Protein AF-A0A437RIE7-F1 (afdb_monomer_lite)

Foldseek 3Di:
DDDDDDDDDDDDDDDPPPVVVVVVVVVVVVVVVVVVVVVVVVVVPDPPPPPPDPPDDDDPPDPDDDDDDDDDDDDDDDDDDDDDDDDDDDDDDDDDDPDDPDDPDDDDPDPPDDDDDDDDDDDDDDDDPDDPDDDPDDPPDPPPPPPPCVVDPVCVVPPVSPDDPQDPVNVVCVVVQHPPQWDWDQDPQRWIWTDGPPWIKIFAADPVCVVPVPCCVVDVDGTDIDGD

Structure (mmCIF, N/CA/C/O backbone):
data_AF-A0A437RIE7-F1
#
_entry.id   AF-A0A437RIE7-F1
#
loop_
_atom_site.group_PDB
_atom_site.id
_atom_site.type_symbol
_atom_site.label_atom_id
_atom_site.label_alt_id
_atom_site.label_comp_id
_atom_site.label_asym_id
_atom_site.label_entity_id
_atom_site.label_seq_id
_atom_site.pdbx_PDB_ins_code
_atom_site.Cartn_x
_atom_site.Cartn_y
_atom_site.Cartn_z
_atom_site.occupancy
_atom_site.B_iso_or_equiv
_atom_site.auth_seq_id
_atom_site.auth_comp_id
_atom_site.auth_asym_id
_atom_site.auth_atom_id
_atom_site.pdbx_PDB_model_num
ATOM 1 N N . MET A 1 1 ? 87.095 -1.686 -23.172 1.00 43.06 1 MET A N 1
ATOM 2 C CA . MET 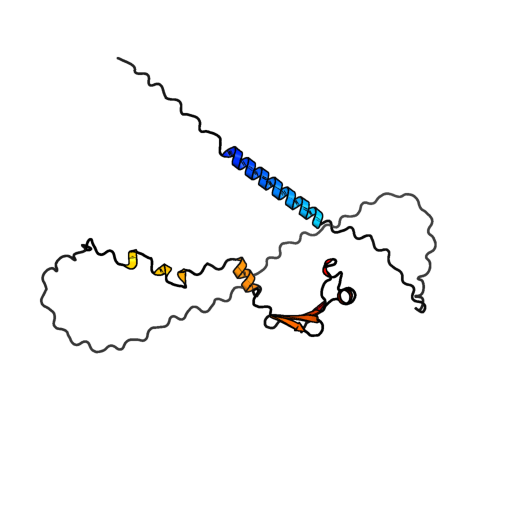A 1 1 ? 86.029 -2.427 -22.465 1.00 43.06 1 MET A CA 1
ATOM 3 C C . MET A 1 1 ? 85.399 -1.457 -21.488 1.00 43.06 1 MET A C 1
ATOM 5 O O . MET A 1 1 ? 86.055 -1.080 -20.529 1.00 43.06 1 MET A O 1
ATOM 9 N N . THR A 1 2 ? 84.204 -0.963 -21.799 1.00 44.00 2 THR A N 1
ATOM 10 C CA . THR A 1 2 ? 83.576 0.149 -21.072 1.00 44.00 2 THR A CA 1
ATOM 11 C C . THR A 1 2 ? 82.266 -0.360 -20.493 1.00 44.00 2 THR A C 1
ATOM 13 O O . THR A 1 2 ? 81.344 -0.689 -21.235 1.00 44.00 2 THR A O 1
ATOM 16 N N . THR A 1 3 ? 82.214 -0.507 -19.174 1.00 53.78 3 THR A N 1
ATOM 17 C CA . THR A 1 3 ? 81.063 -1.052 -18.450 1.00 53.78 3 THR A CA 1
ATOM 18 C C . THR A 1 3 ? 80.083 0.082 -18.160 1.00 53.78 3 THR A C 1
ATOM 20 O O . THR A 1 3 ? 80.422 1.027 -17.453 1.00 53.78 3 THR A O 1
ATOM 23 N N . ILE A 1 4 ? 78.880 0.014 -18.733 1.00 55.44 4 ILE A N 1
ATOM 24 C CA . ILE A 1 4 ? 77.813 0.999 -18.516 1.00 55.44 4 ILE A CA 1
ATOM 25 C C . ILE A 1 4 ? 76.908 0.488 -17.394 1.00 55.44 4 ILE A C 1
ATOM 27 O O . ILE A 1 4 ? 76.232 -0.530 -17.543 1.00 55.44 4 ILE A O 1
ATOM 31 N N . THR A 1 5 ? 76.892 1.203 -16.272 1.00 62.84 5 THR A N 1
ATOM 32 C CA . THR A 1 5 ? 76.037 0.910 -15.117 1.00 62.84 5 THR A CA 1
ATOM 33 C C . THR A 1 5 ? 74.706 1.647 -15.277 1.00 62.84 5 THR A C 1
ATOM 35 O O . THR A 1 5 ? 74.654 2.872 -15.199 1.00 62.84 5 THR A O 1
ATOM 38 N N . LEU A 1 6 ? 73.622 0.909 -15.527 1.00 59.16 6 LEU A N 1
ATOM 39 C CA . LEU A 1 6 ? 72.265 1.452 -15.647 1.00 59.16 6 LEU A CA 1
ATOM 40 C C . LEU A 1 6 ? 71.626 1.621 -14.262 1.00 59.16 6 LEU A C 1
ATOM 42 O O . LEU A 1 6 ? 71.246 0.649 -13.609 1.00 59.16 6 LEU A O 1
ATOM 46 N N . THR A 1 7 ? 71.485 2.869 -13.824 1.00 64.25 7 THR A N 1
ATOM 47 C CA . THR A 1 7 ? 70.781 3.242 -12.593 1.00 64.25 7 THR A CA 1
ATOM 48 C C . THR A 1 7 ? 69.268 3.146 -12.808 1.00 64.25 7 THR A C 1
ATOM 50 O O . THR A 1 7 ? 68.710 3.768 -13.711 1.00 64.25 7 THR A O 1
ATOM 53 N N . ARG A 1 8 ? 68.589 2.344 -11.984 1.00 62.59 8 ARG A N 1
ATOM 54 C CA . ARG A 1 8 ? 67.144 2.078 -12.070 1.00 62.59 8 ARG A CA 1
ATOM 55 C C . ARG A 1 8 ? 66.351 3.258 -11.474 1.00 62.59 8 ARG A C 1
ATOM 57 O O . ARG A 1 8 ? 66.620 3.614 -10.327 1.00 62.59 8 ARG A O 1
ATOM 64 N N . PRO A 1 9 ? 65.375 3.855 -12.180 1.00 62.88 9 PRO A N 1
ATOM 65 C CA . PRO A 1 9 ? 64.563 4.931 -11.617 1.00 62.88 9 PRO A CA 1
ATOM 66 C C . PRO A 1 9 ? 63.571 4.388 -10.577 1.00 62.88 9 PRO A C 1
ATOM 68 O O . PRO A 1 9 ? 62.908 3.373 -10.798 1.00 62.88 9 PRO A O 1
ATOM 71 N N . ALA A 1 10 ? 63.474 5.070 -9.434 1.00 63.50 10 ALA A N 1
ATOM 72 C CA . ALA A 1 10 ? 62.522 4.758 -8.373 1.00 63.50 10 ALA A CA 1
ATOM 73 C C . ALA A 1 10 ? 61.097 5.175 -8.780 1.00 63.50 10 ALA A C 1
ATOM 75 O O . ALA A 1 10 ? 60.863 6.317 -9.174 1.00 63.50 10 ALA A O 1
ATOM 76 N N . LEU A 1 11 ? 60.144 4.243 -8.678 1.00 68.62 11 LEU A N 1
ATOM 77 C CA . LEU A 1 11 ? 58.728 4.484 -8.964 1.00 68.62 11 LEU A CA 1
ATOM 78 C C . LEU A 1 11 ? 58.091 5.399 -7.892 1.00 68.62 11 LEU A C 1
ATOM 80 O O . LEU A 1 11 ? 58.280 5.143 -6.699 1.00 68.62 11 LEU A O 1
ATOM 84 N N . PRO A 1 12 ? 57.282 6.407 -8.270 1.00 66.88 12 PRO A N 1
ATOM 85 C CA . PRO A 1 12 ? 56.540 7.222 -7.313 1.00 66.88 12 PRO A CA 1
ATOM 86 C C . PRO A 1 12 ? 55.397 6.429 -6.656 1.00 66.88 12 PRO A C 1
ATOM 88 O O . PRO A 1 12 ? 54.642 5.710 -7.310 1.00 66.88 12 PRO A O 1
ATOM 91 N N . LYS A 1 13 ? 55.264 6.581 -5.334 1.00 66.06 13 LYS A N 1
ATOM 92 C CA . LYS A 1 13 ? 54.237 5.941 -4.499 1.00 66.06 13 LYS A CA 1
ATOM 93 C C . LYS A 1 13 ? 52.866 6.601 -4.754 1.00 66.06 13 LYS A C 1
ATOM 95 O O . LYS A 1 13 ? 52.788 7.829 -4.690 1.00 66.06 13 LYS A O 1
ATOM 100 N N . PRO A 1 14 ? 51.788 5.844 -5.030 1.00 61.47 14 PRO A N 1
ATOM 101 C CA . PRO A 1 14 ? 50.487 6.428 -5.350 1.00 61.47 14 PRO A CA 1
ATOM 102 C C . PRO A 1 14 ? 49.847 7.120 -4.129 1.00 61.47 14 PRO A C 1
ATOM 104 O O . PRO A 1 14 ? 50.027 6.664 -2.996 1.00 61.47 14 PRO A O 1
ATOM 107 N N . PRO A 1 15 ? 49.077 8.208 -4.332 1.00 63.34 15 PRO A N 1
ATOM 108 C CA . PRO A 1 15 ? 48.448 8.957 -3.249 1.00 63.34 15 PRO A CA 1
ATOM 109 C C . PRO A 1 15 ? 47.296 8.172 -2.598 1.00 63.34 15 PRO A C 1
ATOM 111 O O . PRO A 1 15 ? 46.295 7.832 -3.227 1.00 63.34 15 PRO A O 1
ATOM 114 N N . THR A 1 16 ? 47.407 7.942 -1.291 1.00 63.00 16 THR A N 1
ATOM 115 C CA . THR A 1 16 ? 46.429 7.267 -0.421 1.00 63.00 16 THR A CA 1
ATOM 116 C C . THR A 1 16 ? 45.245 8.174 -0.058 1.00 63.00 16 THR A C 1
ATOM 118 O O . THR A 1 16 ? 45.063 8.528 1.105 1.00 63.00 16 THR A O 1
ATOM 121 N N . ARG A 1 17 ? 44.448 8.611 -1.039 1.00 64.06 17 ARG A N 1
ATOM 122 C CA . ARG A 1 17 ? 43.286 9.496 -0.802 1.00 64.06 17 ARG A CA 1
ATOM 123 C C . ARG A 1 17 ? 41.878 8.864 -0.878 1.00 64.06 17 ARG A C 1
ATOM 125 O O . ARG A 1 17 ? 40.993 9.448 -0.263 1.00 64.06 17 ARG A O 1
ATOM 132 N N . PRO A 1 18 ? 41.606 7.701 -1.513 1.00 64.38 18 PRO A N 1
ATOM 133 C CA . PRO A 1 18 ? 40.229 7.185 -1.564 1.00 64.38 18 PRO A CA 1
ATOM 134 C C . PRO A 1 18 ? 39.806 6.402 -0.306 1.00 64.38 18 PRO A C 1
ATOM 136 O O . PRO A 1 18 ? 38.615 6.270 -0.034 1.00 64.38 18 PRO A O 1
ATOM 139 N N . ALA A 1 19 ? 40.759 5.902 0.487 1.00 74.44 19 ALA A N 1
ATOM 140 C CA . ALA A 1 19 ? 40.459 5.039 1.632 1.00 74.44 19 ALA A CA 1
ATOM 141 C C . ALA A 1 19 ? 39.821 5.793 2.814 1.00 74.44 19 ALA A C 1
ATOM 143 O O . ALA A 1 19 ? 38.968 5.242 3.506 1.00 74.44 19 ALA A O 1
ATOM 144 N N . SER A 1 20 ? 40.187 7.059 3.033 1.00 79.12 20 SER A N 1
ATOM 145 C CA . SER A 1 20 ? 39.647 7.858 4.141 1.00 79.12 20 SER A CA 1
ATOM 146 C C . SER A 1 20 ? 38.173 8.215 3.941 1.00 79.12 20 SER A C 1
ATOM 148 O O . SER A 1 20 ? 37.400 8.157 4.894 1.00 79.12 20 SER A O 1
ATOM 150 N N . LEU A 1 21 ? 37.759 8.515 2.706 1.00 88.31 21 LEU A N 1
ATOM 151 C CA . LEU A 1 21 ? 36.355 8.786 2.383 1.00 88.31 21 LEU A CA 1
ATOM 152 C C . LEU A 1 21 ? 35.494 7.528 2.523 1.00 88.31 21 LEU A C 1
ATOM 154 O O . LEU A 1 21 ? 34.417 7.593 3.109 1.00 88.31 21 LEU A O 1
ATOM 158 N N . ALA A 1 22 ? 35.987 6.375 2.060 1.00 88.62 22 ALA A N 1
ATOM 159 C CA . ALA A 1 22 ? 35.280 5.106 2.219 1.00 88.62 22 ALA A CA 1
ATOM 160 C C . ALA A 1 22 ? 35.070 4.742 3.702 1.00 88.62 22 ALA A C 1
ATOM 162 O O . ALA A 1 22 ? 33.975 4.336 4.091 1.00 88.62 22 ALA A O 1
ATOM 163 N N . LEU A 1 23 ? 36.089 4.951 4.544 1.00 93.19 23 LEU A N 1
ATOM 164 C CA . LEU A 1 23 ? 35.985 4.731 5.990 1.00 93.19 23 LEU A CA 1
ATOM 165 C C . LEU A 1 23 ? 34.999 5.693 6.661 1.00 93.19 23 LEU A C 1
ATOM 167 O O . LEU A 1 23 ? 34.238 5.268 7.528 1.00 93.19 23 LEU A O 1
ATOM 171 N N . LEU A 1 24 ? 34.965 6.961 6.245 1.00 95.25 24 LEU A N 1
ATOM 172 C CA . LEU A 1 24 ? 34.021 7.944 6.783 1.00 95.25 24 LEU A CA 1
ATOM 173 C C . LEU A 1 24 ? 32.575 7.575 6.428 1.00 95.25 24 LEU A C 1
ATOM 175 O O . LEU A 1 24 ? 31.702 7.600 7.294 1.00 95.25 24 LEU A O 1
ATOM 179 N N . VAL A 1 25 ? 32.326 7.158 5.183 1.00 96.19 25 VAL A N 1
ATOM 180 C CA . VAL A 1 25 ? 31.001 6.690 4.749 1.00 96.19 25 VAL A CA 1
ATOM 181 C C . VAL A 1 25 ? 30.577 5.447 5.534 1.00 96.19 25 VAL A C 1
ATOM 183 O O . VAL A 1 25 ? 29.438 5.388 5.996 1.00 96.19 25 VAL A O 1
ATOM 186 N N . LEU A 1 26 ? 31.478 4.482 5.744 1.00 97.25 26 LEU A N 1
ATOM 187 C CA . LEU A 1 26 ? 31.197 3.297 6.563 1.00 97.25 26 LEU A CA 1
ATOM 188 C C . LEU A 1 26 ? 30.883 3.658 8.019 1.00 97.25 26 LEU A C 1
ATOM 190 O O . LEU A 1 26 ? 29.913 3.146 8.577 1.00 97.25 26 LEU A O 1
ATOM 194 N N . ALA A 1 27 ? 31.652 4.569 8.619 1.00 97.19 27 ALA A N 1
ATOM 195 C CA . ALA A 1 27 ? 31.406 5.041 9.978 1.00 97.19 27 ALA A CA 1
ATOM 196 C C . ALA A 1 27 ? 30.035 5.729 10.102 1.00 97.19 27 ALA A C 1
ATOM 198 O O . ALA A 1 27 ? 29.303 5.476 11.059 1.00 97.19 27 ALA A O 1
ATOM 199 N N . LEU A 1 28 ? 29.648 6.535 9.108 1.00 98.00 28 LEU A N 1
ATOM 200 C CA . LEU A 1 28 ? 28.335 7.179 9.069 1.00 98.00 28 LEU A CA 1
ATOM 201 C C . LEU A 1 28 ? 27.198 6.151 8.975 1.00 98.00 28 LEU A C 1
ATOM 203 O O . LEU A 1 28 ? 26.218 6.258 9.711 1.00 98.00 28 LEU A O 1
ATOM 207 N N . HIS A 1 29 ? 27.336 5.128 8.126 1.00 98.06 29 HIS A N 1
ATOM 208 C CA . HIS A 1 29 ? 26.341 4.055 8.020 1.00 98.06 29 HIS A CA 1
ATOM 209 C C . HIS A 1 29 ? 26.209 3.270 9.326 1.00 98.06 29 HIS A C 1
ATOM 211 O O . HIS A 1 29 ? 25.093 3.013 9.774 1.00 98.06 29 HIS A O 1
ATOM 217 N N . ALA A 1 30 ? 27.331 2.929 9.965 1.00 97.75 30 ALA A N 1
ATOM 218 C CA . ALA A 1 30 ? 27.321 2.242 11.252 1.00 97.75 30 ALA A CA 1
ATOM 219 C C . ALA A 1 30 ? 26.601 3.069 12.330 1.00 97.75 30 ALA A C 1
ATOM 221 O O . ALA A 1 30 ? 25.815 2.524 13.106 1.00 97.75 30 ALA A O 1
ATOM 222 N N . LEU A 1 31 ? 26.810 4.388 12.344 1.00 97.94 31 LEU A N 1
ATOM 223 C CA . LEU A 1 31 ? 26.173 5.291 13.300 1.00 97.94 31 LEU A CA 1
ATOM 224 C C . LEU A 1 31 ? 24.663 5.438 13.048 1.00 97.94 31 LEU A C 1
ATOM 226 O O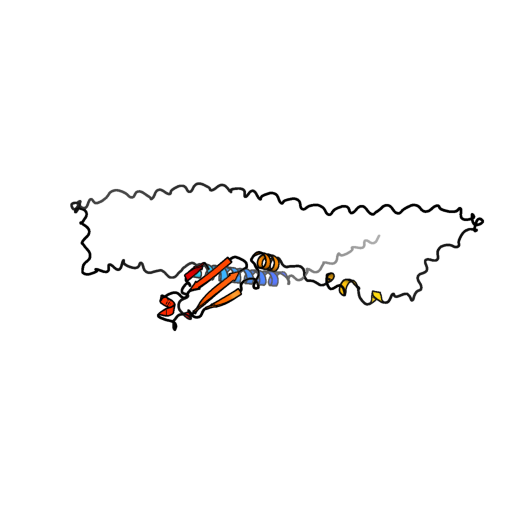 . LEU A 1 31 ? 23.882 5.408 13.999 1.00 97.94 31 LEU A O 1
ATOM 230 N N . LEU A 1 32 ? 24.239 5.518 11.781 1.00 97.75 32 LEU A N 1
ATOM 231 C CA . LEU A 1 32 ? 22.821 5.531 11.405 1.00 97.75 32 LEU A CA 1
ATOM 232 C C . LEU A 1 32 ? 22.116 4.224 11.790 1.00 97.75 32 LEU A C 1
ATOM 234 O O . LEU A 1 32 ? 21.030 4.261 12.370 1.00 97.75 32 LEU A O 1
ATOM 238 N N . LEU A 1 33 ? 22.747 3.076 11.528 1.00 97.31 33 LEU A N 1
ATOM 239 C CA . LEU A 1 33 ? 22.208 1.767 11.899 1.00 97.31 33 LEU A CA 1
ATOM 240 C C . LEU A 1 33 ? 22.099 1.613 13.419 1.00 97.31 33 LEU A C 1
ATOM 242 O O . LEU A 1 33 ? 21.052 1.196 13.910 1.00 97.31 33 LEU A O 1
ATOM 246 N N . ALA A 1 34 ? 23.128 2.008 14.174 1.00 96.62 34 ALA A N 1
ATOM 247 C CA . ALA A 1 34 ? 23.091 1.983 15.636 1.00 96.62 34 ALA A CA 1
ATOM 248 C C . ALA A 1 34 ? 21.997 2.905 16.206 1.00 96.62 34 ALA A C 1
ATOM 250 O O . ALA A 1 34 ? 21.303 2.535 17.156 1.00 96.62 34 ALA A O 1
ATOM 251 N N . GLY A 1 35 ? 21.805 4.085 15.605 1.00 96.06 35 GLY A N 1
ATOM 252 C CA . GLY A 1 35 ? 20.725 5.007 15.952 1.00 96.06 35 GLY A CA 1
ATOM 253 C C . GLY A 1 35 ? 19.345 4.386 15.737 1.00 96.06 35 GLY A C 1
ATOM 254 O O . GLY A 1 35 ? 18.539 4.349 16.667 1.00 96.06 35 GLY A O 1
ATOM 255 N N . ALA A 1 36 ? 19.098 3.827 14.549 1.00 95.12 36 ALA A N 1
ATOM 256 C CA . ALA A 1 36 ? 17.838 3.160 14.222 1.00 95.12 36 ALA A CA 1
ATOM 257 C C . ALA A 1 36 ? 17.542 1.986 15.171 1.00 95.12 36 ALA A C 1
ATOM 259 O O . ALA A 1 36 ? 16.427 1.860 15.677 1.00 95.12 36 ALA A O 1
ATOM 260 N N . TRP A 1 37 ? 18.554 1.172 15.487 1.00 93.81 37 TRP A N 1
ATOM 261 C CA . TRP A 1 37 ? 18.410 0.038 16.403 1.00 93.81 37 TRP A CA 1
ATOM 262 C C . TRP A 1 37 ? 18.041 0.476 17.825 1.00 93.81 37 TRP A C 1
ATOM 264 O O . TRP A 1 37 ? 17.195 -0.133 18.480 1.00 93.81 37 TRP A O 1
ATOM 274 N N . ARG A 1 38 ? 18.632 1.578 18.299 1.00 92.81 38 ARG A N 1
ATOM 275 C CA . ARG A 1 38 ? 18.312 2.139 19.615 1.00 92.81 38 ARG A CA 1
ATOM 276 C C . ARG A 1 38 ? 16.890 2.696 19.666 1.00 92.81 38 ARG A C 1
ATOM 278 O O . ARG A 1 38 ? 16.226 2.510 20.681 1.00 92.81 38 ARG A O 1
ATOM 285 N N . LEU A 1 39 ? 16.422 3.350 18.600 1.00 89.62 39 LEU A N 1
ATOM 286 C CA . LEU A 1 39 ? 15.039 3.829 18.516 1.00 89.62 39 LEU A CA 1
ATOM 287 C C . LEU A 1 39 ? 14.042 2.665 18.520 1.00 89.62 39 LEU A C 1
ATOM 289 O O . LEU A 1 39 ? 13.048 2.732 19.238 1.00 89.62 39 LEU A O 1
ATOM 293 N N . GLN A 1 40 ? 14.337 1.581 17.800 1.00 87.62 40 GLN A N 1
ATOM 294 C CA . GLN A 1 40 ? 13.496 0.382 17.790 1.00 87.62 40 GLN A CA 1
ATOM 295 C C . GLN A 1 40 ? 13.342 -0.212 19.197 1.00 87.62 40 GLN A C 1
ATOM 297 O O . GLN A 1 40 ? 12.227 -0.429 19.663 1.00 87.62 40 GLN A O 1
ATOM 302 N N . ALA A 1 41 ? 14.450 -0.366 19.930 1.00 85.00 41 ALA A N 1
ATOM 303 C CA . ALA A 1 41 ? 14.424 -0.889 21.297 1.00 85.00 41 ALA A CA 1
ATOM 304 C C . ALA A 1 41 ? 13.610 -0.014 22.272 1.00 85.00 41 ALA A C 1
ATOM 306 O O . ALA A 1 41 ? 13.132 -0.500 23.298 1.00 85.00 41 ALA A O 1
ATOM 307 N N . TRP A 1 42 ? 13.467 1.282 21.984 1.00 79.69 42 TRP A N 1
ATOM 308 C CA . TRP A 1 42 ? 12.601 2.179 22.749 1.00 79.69 42 TRP A CA 1
ATOM 309 C C . TRP A 1 42 ? 11.128 2.031 22.380 1.00 79.69 42 TRP A C 1
ATOM 311 O O . TRP A 1 42 ? 10.288 2.149 23.263 1.00 79.69 42 TRP A O 1
ATOM 321 N N . GLN A 1 43 ? 10.810 1.742 21.119 1.00 82.12 43 GLN A N 1
ATOM 322 C CA . GLN A 1 43 ? 9.437 1.461 20.693 1.00 82.12 43 GLN A CA 1
ATOM 323 C C . GLN A 1 43 ? 8.934 0.120 21.242 1.00 82.12 43 GLN A C 1
ATOM 325 O O . GLN A 1 43 ? 7.779 0.024 21.650 1.00 82.12 43 GLN A O 1
ATOM 330 N N . ASP A 1 44 ? 9.809 -0.888 21.322 1.00 75.50 44 ASP A N 1
ATOM 331 C CA . ASP A 1 44 ? 9.475 -2.198 21.898 1.00 75.50 44 ASP A CA 1
ATOM 332 C C . ASP A 1 44 ? 9.245 -2.130 23.415 1.00 75.50 44 ASP A C 1
ATOM 334 O O . ASP A 1 44 ? 8.494 -2.929 23.982 1.00 75.50 44 ASP A O 1
ATOM 338 N N . ARG A 1 45 ? 9.842 -1.140 24.090 1.00 75.25 45 ARG A N 1
ATOM 339 C CA . ARG A 1 45 ? 9.452 -0.756 25.450 1.00 75.25 45 ARG A CA 1
ATOM 340 C C . ARG A 1 45 ? 8.142 0.016 25.370 1.00 75.25 45 ARG A C 1
ATOM 342 O O . ARG A 1 45 ? 8.106 1.234 25.527 1.00 75.25 45 ARG A O 1
ATOM 349 N N . GLY A 1 46 ? 7.059 -0.718 25.131 1.00 72.94 46 GLY A N 1
ATOM 350 C CA . GLY A 1 46 ? 5.712 -0.196 25.294 1.00 72.94 46 GLY A CA 1
ATOM 351 C C . GLY A 1 46 ? 5.566 0.503 26.655 1.00 72.94 46 GLY A C 1
ATOM 352 O O . GLY A 1 46 ? 6.309 0.190 27.596 1.00 72.94 46 GLY A O 1
ATOM 353 N N . PRO A 1 47 ? 4.637 1.466 26.777 1.00 74.50 47 PRO A N 1
ATOM 354 C CA . PRO A 1 47 ? 4.405 2.152 28.039 1.00 74.50 47 PRO A CA 1
ATOM 355 C C . PRO A 1 47 ? 4.199 1.111 29.139 1.00 74.50 47 PRO A C 1
ATOM 357 O O . PRO A 1 47 ? 3.434 0.161 28.956 1.00 74.50 47 PRO A O 1
ATOM 360 N N . ALA A 1 48 ? 4.911 1.270 30.258 1.00 64.00 48 ALA A N 1
ATOM 361 C CA . ALA A 1 48 ? 4.718 0.432 31.429 1.00 64.00 48 ALA A CA 1
ATOM 362 C C . ALA A 1 48 ? 3.252 0.570 31.843 1.00 64.00 48 ALA A C 1
ATOM 364 O O . ALA A 1 48 ? 2.857 1.591 32.400 1.00 64.00 48 ALA A O 1
ATOM 365 N N . VAL A 1 49 ? 2.431 -0.422 31.490 1.00 65.81 49 VAL A N 1
ATOM 366 C CA . VAL A 1 49 ? 1.035 -0.463 31.906 1.00 65.81 49 VAL A CA 1
ATOM 367 C C . VAL A 1 49 ? 1.085 -0.589 33.426 1.00 65.81 49 VAL A C 1
ATOM 369 O O . VAL A 1 49 ? 1.577 -1.612 33.912 1.00 65.81 49 VAL A O 1
ATOM 372 N N . PRO A 1 50 ? 0.660 0.430 34.200 1.00 69.88 50 PRO A N 1
ATOM 373 C CA . PRO A 1 50 ? 0.566 0.260 35.637 1.00 69.88 50 PRO A CA 1
ATOM 374 C C . PRO A 1 50 ? -0.377 -0.916 35.873 1.00 69.88 50 PRO A C 1
ATOM 376 O O . PRO A 1 50 ? -1.448 -0.971 35.264 1.00 69.88 50 PRO A O 1
ATOM 379 N N . ALA A 1 51 ? 0.048 -1.880 36.693 1.00 65.75 51 ALA A N 1
ATOM 380 C CA . ALA A 1 51 ? -0.777 -3.013 37.081 1.00 65.75 51 ALA A CA 1
ATOM 381 C C . ALA A 1 51 ? -2.111 -2.465 37.598 1.00 65.75 51 ALA A C 1
ATOM 383 O O . ALA A 1 51 ? -2.174 -1.873 38.675 1.00 65.75 51 ALA A O 1
ATOM 384 N N . GLN A 1 52 ? -3.156 -2.574 36.777 1.00 57.38 52 GLN A N 1
ATOM 385 C CA . GLN A 1 52 ? -4.480 -2.104 37.139 1.00 57.38 52 GLN A CA 1
ATOM 386 C C . GLN A 1 52 ? -4.920 -2.957 38.324 1.00 57.38 52 GLN A C 1
ATOM 388 O O . GLN A 1 52 ? -5.106 -4.167 38.190 1.00 57.38 52 GLN A O 1
ATOM 393 N N . ALA A 1 53 ? -5.023 -2.336 39.500 1.00 60.12 53 ALA A N 1
ATOM 394 C CA . ALA A 1 53 ? -5.657 -2.971 40.640 1.00 60.12 53 ALA A CA 1
ATOM 395 C C . ALA A 1 53 ? -7.067 -3.405 40.200 1.00 60.12 53 ALA A C 1
ATOM 397 O O . ALA A 1 53 ? -7.761 -2.607 39.560 1.00 60.12 53 ALA A O 1
ATOM 398 N N . PRO A 1 54 ? -7.491 -4.651 40.475 1.00 63.12 54 PRO A N 1
ATOM 399 C CA . PRO A 1 54 ? -8.813 -5.107 40.080 1.00 63.12 54 PRO A CA 1
ATOM 400 C C . PRO A 1 54 ? -9.862 -4.202 40.731 1.00 63.12 54 PRO A C 1
ATOM 402 O O . PRO A 1 54 ? -9.999 -4.165 41.954 1.00 63.12 54 PRO A O 1
ATOM 405 N N . LEU A 1 55 ? -10.579 -3.439 39.905 1.00 66.50 55 LEU A N 1
ATOM 406 C CA . LEU A 1 55 ? -11.681 -2.595 40.343 1.00 66.50 55 LEU A CA 1
ATOM 407 C C . LEU A 1 55 ? -12.853 -3.512 40.717 1.00 66.50 55 LEU A C 1
ATOM 409 O O . LEU A 1 55 ? -13.605 -3.966 39.856 1.00 66.50 55 LEU A O 1
ATOM 413 N N . ILE A 1 56 ? -12.984 -3.826 42.005 1.00 69.12 56 ILE A N 1
ATOM 414 C CA . ILE A 1 56 ? -14.120 -4.587 42.529 1.00 69.12 56 ILE A CA 1
ATOM 415 C C . ILE A 1 56 ? -15.300 -3.621 42.658 1.00 69.12 56 ILE A C 1
ATOM 417 O O . ILE A 1 56 ? -15.375 -2.830 43.597 1.00 69.12 56 ILE A O 1
ATOM 421 N N . VAL A 1 57 ? -16.221 -3.675 41.697 1.00 70.75 57 VAL A N 1
ATOM 422 C CA . VAL A 1 57 ? -17.495 -2.950 41.759 1.00 70.75 57 VAL A CA 1
ATOM 423 C C . VAL A 1 57 ? -18.497 -3.807 42.527 1.00 70.75 57 VAL A C 1
ATOM 425 O O . VAL A 1 57 ? -18.906 -4.869 42.061 1.00 70.75 57 VAL A O 1
ATOM 428 N N . TRP A 1 58 ? -18.899 -3.348 43.711 1.00 49.09 58 TRP A N 1
ATOM 429 C CA . TRP A 1 58 ? -19.979 -3.966 44.478 1.00 49.09 58 TRP A CA 1
ATOM 430 C C . TRP A 1 58 ? -21.323 -3.484 43.929 1.00 49.09 58 TRP A C 1
ATOM 432 O O . TRP A 1 58 ? -21.693 -2.327 44.118 1.00 49.09 58 TRP A O 1
ATOM 442 N N . LEU A 1 59 ? -22.055 -4.364 43.239 1.00 64.19 59 LEU A N 1
ATOM 443 C CA . LEU A 1 59 ? -23.448 -4.099 42.884 1.00 64.19 59 LEU A CA 1
ATOM 444 C C . LEU A 1 59 ? -24.340 -4.326 44.118 1.00 64.19 59 LEU A C 1
ATOM 446 O O . LEU A 1 59 ? -24.330 -5.434 44.666 1.00 64.19 59 LEU A O 1
ATOM 450 N N . PRO A 1 60 ? -25.143 -3.337 44.550 1.00 54.34 60 PRO A N 1
ATOM 451 C CA . PRO A 1 60 ? -26.149 -3.563 45.578 1.00 54.34 60 PRO A CA 1
ATOM 452 C C . PRO A 1 60 ? -27.235 -4.494 45.016 1.00 54.34 60 PRO A C 1
ATOM 454 O O . PRO A 1 60 ? -28.002 -4.101 44.142 1.00 54.34 60 PRO A O 1
ATOM 457 N N . GLY A 1 61 ? -27.270 -5.745 45.490 1.00 57.75 61 GLY A N 1
ATOM 458 C CA . GLY A 1 61 ? -28.318 -6.724 45.160 1.00 57.75 61 GLY A CA 1
ATOM 459 C C . GLY A 1 61 ? -27.853 -8.052 44.553 1.00 57.75 61 GLY A C 1
ATOM 460 O O . GLY A 1 61 ? -28.689 -8.919 44.310 1.00 57.75 61 GLY A O 1
ATOM 461 N N . ALA A 1 62 ? -26.552 -8.262 44.321 1.00 53.00 62 ALA A N 1
ATOM 462 C CA . ALA A 1 62 ? -26.062 -9.561 43.853 1.00 53.00 62 ALA A CA 1
ATOM 463 C C . ALA A 1 62 ? -26.054 -10.603 44.998 1.00 53.00 62 ALA A C 1
ATOM 465 O O . ALA A 1 62 ? -25.571 -10.295 46.093 1.00 53.00 62 ALA A O 1
ATOM 466 N N . PRO A 1 63 ? -26.552 -11.838 44.778 1.00 53.78 63 PRO A N 1
ATOM 467 C CA . PRO A 1 63 ? -26.481 -12.899 45.775 1.00 53.78 63 PRO A CA 1
ATOM 468 C C . PRO A 1 63 ? -25.016 -13.232 46.067 1.00 53.78 63 PRO A C 1
ATOM 470 O O . PRO A 1 63 ? -24.229 -13.529 45.169 1.00 53.78 63 PRO A O 1
ATOM 473 N N . ARG A 1 64 ? -24.657 -13.149 47.349 1.00 54.66 64 ARG A N 1
ATOM 474 C CA . ARG A 1 64 ? -23.324 -13.441 47.882 1.00 54.66 64 ARG A CA 1
ATOM 475 C C . ARG A 1 64 ? -22.932 -14.875 47.489 1.00 54.66 64 ARG A C 1
ATOM 477 O O . ARG A 1 64 ? -23.589 -15.801 47.967 1.00 54.66 64 ARG A O 1
ATOM 484 N N . PRO A 1 65 ? -21.898 -15.102 46.656 1.00 56.03 65 PRO A N 1
ATOM 485 C CA . PRO A 1 65 ? -21.396 -16.453 46.456 1.00 56.03 65 PRO A CA 1
ATOM 486 C C . PRO A 1 65 ? -20.882 -16.973 47.801 1.00 56.03 65 PRO A C 1
ATOM 488 O O . PRO A 1 65 ? -20.208 -16.252 48.542 1.00 56.03 65 PRO A O 1
ATOM 491 N N . ALA A 1 66 ? -21.272 -18.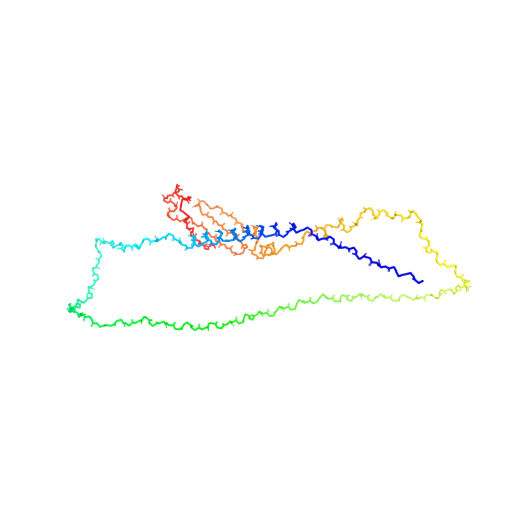201 48.142 1.00 55.62 66 ALA A N 1
ATOM 492 C CA . ALA A 1 66 ? -20.886 -18.852 49.382 1.00 55.62 66 ALA A CA 1
ATOM 493 C C . ALA A 1 66 ? -19.358 -18.839 49.522 1.00 55.62 66 ALA A C 1
ATOM 495 O O . ALA A 1 66 ? -18.640 -19.302 48.633 1.00 55.62 66 ALA A O 1
ATOM 496 N N . SER A 1 67 ? -18.870 -18.277 50.630 1.00 54.22 67 SER A N 1
ATOM 497 C CA . SER A 1 67 ? -17.449 -18.293 50.965 1.00 54.22 67 SER A CA 1
ATOM 498 C C . SER A 1 67 ? -16.931 -19.734 50.950 1.00 54.22 67 SER A C 1
ATOM 500 O O . SER A 1 67 ? -17.510 -20.574 51.644 1.00 54.22 67 SER A O 1
ATOM 502 N N . PRO A 1 68 ? -15.825 -20.044 50.251 1.00 52.94 68 PRO A N 1
ATOM 503 C CA . PRO A 1 68 ? -15.083 -21.252 50.562 1.00 52.94 68 PRO A CA 1
ATOM 504 C C . PRO A 1 68 ? -14.581 -21.136 52.005 1.00 52.94 68 PRO A C 1
ATOM 506 O O . PRO A 1 68 ? -14.075 -20.090 52.420 1.00 52.94 68 PRO A O 1
ATOM 509 N N . ALA A 1 69 ? -14.807 -22.197 52.777 1.00 54.03 69 ALA A N 1
ATOM 510 C CA . ALA A 1 69 ? -14.489 -22.286 54.192 1.00 54.03 69 ALA A CA 1
ATOM 511 C C . ALA A 1 69 ? -13.070 -21.779 54.492 1.00 54.03 69 ALA A C 1
ATOM 513 O O . ALA A 1 69 ? -12.100 -22.151 53.829 1.00 54.03 69 ALA A O 1
ATOM 514 N N . ALA A 1 70 ? -12.977 -20.922 55.509 1.00 47.75 70 ALA A N 1
ATOM 515 C CA . ALA A 1 70 ? -11.726 -20.419 56.041 1.00 47.75 70 ALA A CA 1
ATOM 516 C C . ALA A 1 70 ? -10.816 -21.592 56.428 1.00 47.75 70 ALA A C 1
ATOM 518 O O . ALA A 1 70 ? -11.147 -22.398 57.299 1.00 47.75 70 ALA A O 1
ATOM 519 N N . LYS A 1 71 ? -9.660 -21.676 55.772 1.00 55.06 71 LYS A N 1
ATOM 520 C CA . LYS A 1 71 ? -8.559 -22.528 56.212 1.00 55.06 71 LYS A CA 1
ATOM 521 C C . LYS A 1 71 ? -7.948 -21.878 57.471 1.00 55.06 71 LYS A C 1
ATOM 523 O O . LYS A 1 71 ? -7.755 -20.660 57.451 1.00 55.06 71 LYS A O 1
ATOM 528 N N . PRO A 1 72 ? -7.680 -22.625 58.559 1.00 51.94 72 PRO A N 1
ATOM 529 C CA . PRO A 1 72 ? -7.120 -22.054 59.786 1.00 51.94 72 PRO A CA 1
ATOM 530 C C . PRO A 1 72 ? -5.741 -21.415 59.544 1.00 51.94 72 PRO A C 1
ATOM 532 O O . PRO A 1 72 ? -5.036 -21.847 58.628 1.00 51.94 72 PRO A O 1
ATOM 535 N N . PRO A 1 73 ? -5.334 -20.416 60.349 1.00 55.84 73 PRO A N 1
ATOM 536 C CA . PRO A 1 73 ? -4.044 -19.757 60.190 1.00 55.84 73 PRO A CA 1
ATOM 537 C C . PRO A 1 73 ? -2.909 -20.721 60.551 1.00 55.84 73 PRO A C 1
ATOM 539 O O . PRO A 1 73 ? -2.761 -21.132 61.701 1.00 55.84 73 PRO A O 1
ATOM 542 N N . GLU A 1 74 ? -2.107 -21.080 59.553 1.00 46.00 74 GLU A N 1
ATOM 543 C CA . GLU A 1 74 ? -0.861 -21.814 59.742 1.00 46.00 74 GLU A CA 1
ATOM 544 C C . GLU A 1 74 ? 0.222 -20.836 60.226 1.00 46.00 74 GLU A C 1
ATOM 546 O O . GLU A 1 74 ? 0.428 -19.758 59.665 1.00 46.00 74 GLU A O 1
ATOM 551 N N . GLN A 1 75 ? 0.844 -21.207 61.342 1.00 55.41 75 GLN A N 1
ATOM 552 C CA . GLN A 1 75 ? 1.884 -20.488 62.075 1.00 55.41 75 GLN A CA 1
ATOM 553 C C . GLN A 1 75 ? 3.106 -20.131 61.198 1.00 55.41 75 GLN A C 1
ATOM 555 O O . GLN A 1 75 ? 3.401 -20.837 60.233 1.00 55.41 75 GLN A O 1
ATOM 560 N N . PRO A 1 76 ? 3.893 -19.095 61.551 1.00 53.72 76 PRO A N 1
ATOM 561 C CA . PRO A 1 76 ? 5.059 -18.695 60.774 1.00 53.72 76 PRO A CA 1
ATOM 562 C C . PRO A 1 76 ? 6.231 -19.651 61.031 1.00 53.72 76 PRO A C 1
ATOM 564 O O . PRO A 1 76 ? 6.897 -19.566 62.063 1.00 53.72 76 PRO A O 1
ATOM 567 N N . GLN A 1 77 ? 6.513 -20.547 60.082 1.00 49.78 77 GLN A N 1
ATOM 568 C CA . GLN A 1 77 ? 7.750 -21.326 60.073 1.00 49.78 77 GLN A CA 1
ATOM 569 C C . GLN A 1 77 ? 8.827 -20.581 59.282 1.00 49.78 77 GLN A C 1
ATOM 571 O O . GLN A 1 77 ? 8.820 -20.509 58.053 1.00 49.78 77 GLN A O 1
ATOM 576 N N . ALA A 1 78 ? 9.761 -20.000 60.028 1.00 50.56 78 ALA A N 1
ATOM 577 C CA . ALA A 1 78 ? 11.008 -19.494 59.498 1.00 50.56 78 ALA A CA 1
ATOM 578 C C . ALA A 1 78 ? 11.871 -20.641 58.937 1.00 50.56 78 ALA A C 1
ATOM 580 O O . ALA A 1 78 ? 12.001 -21.700 59.545 1.00 50.56 78 ALA A O 1
ATOM 581 N N . ALA A 1 79 ? 12.518 -20.337 57.810 1.00 57.28 79 ALA A N 1
ATOM 582 C CA . ALA A 1 79 ? 13.733 -20.949 57.274 1.00 57.28 79 ALA A CA 1
ATOM 583 C C . ALA A 1 79 ? 13.692 -22.434 56.856 1.00 57.28 79 ALA A C 1
ATOM 585 O O . ALA A 1 79 ? 14.060 -23.331 57.612 1.00 57.28 79 ALA A O 1
ATOM 586 N N . ARG A 1 80 ? 13.503 -22.671 55.547 1.00 43.75 80 ARG A N 1
ATOM 587 C CA . ARG A 1 80 ? 14.331 -23.664 54.844 1.00 43.75 80 ARG A CA 1
ATOM 588 C C . ARG A 1 80 ? 14.495 -23.361 53.351 1.00 43.75 80 ARG A C 1
ATOM 590 O O . ARG A 1 80 ? 13.553 -23.449 52.580 1.00 43.75 80 ARG A O 1
ATOM 597 N N . ALA A 1 81 ? 15.736 -23.011 53.017 1.00 51.47 81 ALA A N 1
ATOM 598 C CA . ALA A 1 81 ? 16.455 -23.199 51.758 1.00 51.47 81 ALA A CA 1
ATOM 599 C C . ALA A 1 81 ? 15.722 -22.947 50.424 1.00 51.47 81 ALA A C 1
ATOM 601 O O . ALA A 1 81 ? 14.870 -23.709 49.975 1.00 51.47 81 ALA A O 1
ATOM 602 N N . GLN A 1 82 ? 16.220 -21.917 49.737 1.00 55.53 82 GLN A N 1
ATOM 603 C CA . GLN A 1 82 ? 16.131 -21.690 48.297 1.00 55.53 82 GLN A CA 1
ATOM 604 C C . GLN A 1 82 ? 16.157 -23.002 47.495 1.00 55.53 82 GLN A C 1
ATOM 606 O O . GLN A 1 82 ? 17.144 -23.739 47.519 1.00 55.53 82 GLN A O 1
ATOM 611 N N . ARG A 1 83 ? 15.104 -23.247 46.712 1.00 46.69 83 ARG A N 1
ATOM 612 C CA . ARG A 1 83 ? 15.155 -24.168 45.5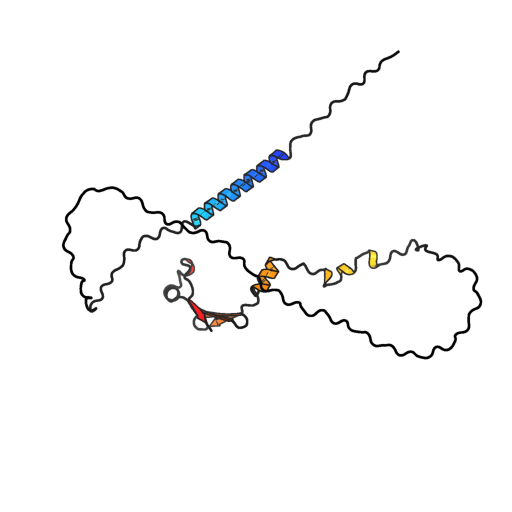76 1.00 46.69 83 ARG A CA 1
ATOM 613 C C . ARG A 1 83 ? 14.964 -23.346 44.310 1.00 46.69 83 ARG A C 1
ATOM 615 O O . ARG A 1 83 ? 13.939 -22.693 44.136 1.00 46.69 83 ARG A O 1
ATOM 622 N N . ALA A 1 84 ? 16.008 -23.332 43.488 1.00 60.25 84 ALA A N 1
ATOM 623 C CA . ALA A 1 84 ? 16.053 -22.657 42.201 1.00 60.25 84 ALA A CA 1
ATOM 624 C C . ALA A 1 84 ? 14.871 -23.074 41.301 1.00 60.25 84 ALA A C 1
ATOM 626 O O . ALA A 1 84 ? 14.435 -24.228 41.371 1.00 60.25 84 ALA A O 1
ATOM 627 N N . PRO A 1 85 ? 14.361 -22.176 40.441 1.00 58.56 85 PRO A N 1
ATOM 628 C CA . PRO A 1 85 ? 13.334 -22.535 39.476 1.00 58.56 85 PRO A CA 1
ATOM 629 C C . PRO A 1 85 ? 13.897 -23.547 38.474 1.00 58.56 85 PRO A C 1
ATOM 631 O O . PRO A 1 85 ? 14.922 -23.312 37.835 1.00 58.56 85 PRO A O 1
ATOM 634 N N . ALA A 1 86 ? 13.218 -24.686 38.347 1.00 51.81 86 ALA A N 1
ATOM 635 C CA . ALA A 1 86 ? 13.498 -25.668 37.315 1.00 51.81 86 ALA A CA 1
ATOM 636 C C . ALA A 1 86 ? 13.165 -25.062 35.944 1.00 51.81 86 ALA A C 1
ATOM 638 O O . ALA A 1 86 ? 12.003 -24.848 35.599 1.00 51.81 86 ALA A O 1
ATOM 639 N N . THR A 1 87 ? 14.207 -24.778 35.170 1.00 56.50 87 THR A N 1
ATOM 640 C CA . THR A 1 87 ? 14.129 -24.450 33.749 1.00 56.50 87 THR A CA 1
ATOM 641 C C . THR A 1 87 ? 13.532 -25.644 33.004 1.00 56.50 87 THR A C 1
ATOM 643 O O . THR A 1 87 ? 14.147 -26.707 32.939 1.00 56.50 87 THR A O 1
ATOM 646 N N . LEU A 1 88 ? 12.334 -25.489 32.439 1.00 63.62 88 LEU A N 1
ATOM 647 C CA . LEU A 1 88 ? 11.779 -26.471 31.507 1.00 63.62 88 LEU A CA 1
ATOM 648 C C . LEU A 1 88 ? 12.643 -26.491 30.230 1.00 63.62 88 LEU A C 1
ATOM 650 O O . LEU A 1 88 ? 12.840 -25.428 29.630 1.00 63.62 88 LEU A O 1
ATOM 654 N N . PRO A 1 89 ? 13.148 -27.651 29.772 1.00 54.78 89 PRO A N 1
ATOM 655 C CA . PRO A 1 89 ? 13.839 -27.730 28.495 1.00 54.78 89 PRO A CA 1
ATOM 656 C C . PRO A 1 89 ? 12.827 -27.530 27.363 1.00 54.78 89 PRO A C 1
ATOM 658 O O . PRO A 1 89 ? 11.924 -28.336 27.138 1.00 54.78 89 PRO A O 1
ATOM 661 N N . ARG A 1 90 ? 12.979 -26.419 26.640 1.00 55.31 90 ARG A N 1
ATOM 662 C CA . ARG A 1 90 ? 12.291 -26.167 25.374 1.00 55.31 90 ARG A CA 1
ATOM 663 C C . ARG A 1 90 ? 12.792 -27.195 24.361 1.00 55.31 90 ARG A C 1
ATOM 665 O O . ARG A 1 90 ? 13.948 -27.134 23.954 1.00 55.31 90 ARG A O 1
ATOM 672 N N . ALA A 1 91 ? 11.930 -28.128 23.968 1.00 61.09 91 ALA A N 1
ATOM 673 C CA . ALA A 1 91 ? 12.234 -29.069 22.899 1.00 61.09 91 ALA A CA 1
ATOM 674 C C . ALA A 1 91 ? 12.589 -28.305 21.602 1.00 61.09 91 ALA A C 1
ATOM 676 O O . ALA A 1 91 ? 11.908 -27.322 21.272 1.00 61.09 91 ALA A O 1
ATOM 677 N N . PRO A 1 92 ? 13.636 -28.719 20.867 1.00 58.59 92 PRO A N 1
ATOM 678 C CA . PRO A 1 92 ? 13.949 -28.147 19.568 1.00 58.59 92 PRO A CA 1
ATOM 679 C C . PRO A 1 92 ? 12.814 -28.485 18.596 1.00 58.59 92 PRO A C 1
ATOM 681 O O . PRO A 1 92 ? 12.519 -29.648 18.338 1.00 58.59 92 PRO A O 1
ATOM 684 N N . ARG A 1 93 ? 12.141 -27.454 18.075 1.00 56.59 93 ARG A N 1
ATOM 685 C CA . ARG A 1 93 ? 11.247 -27.611 16.925 1.00 56.59 93 ARG A CA 1
ATOM 686 C C . ARG A 1 93 ? 12.122 -27.886 15.709 1.00 56.59 93 ARG A C 1
ATOM 688 O O . ARG A 1 93 ? 12.815 -26.982 15.247 1.00 56.59 93 ARG A O 1
ATOM 695 N N . GLU A 1 94 ? 12.094 -29.120 15.220 1.00 62.88 94 GLU A N 1
ATOM 696 C CA . GLU A 1 94 ? 12.617 -29.451 13.898 1.00 62.88 94 GLU A CA 1
ATOM 697 C C . GLU A 1 94 ? 11.902 -28.627 12.812 1.00 62.88 94 GLU A C 1
ATOM 699 O O . GLU A 1 94 ? 10.707 -28.324 12.939 1.00 62.88 94 GLU A O 1
ATOM 704 N N . PRO A 1 95 ? 12.617 -28.243 11.743 1.00 55.69 95 PRO A N 1
ATOM 705 C CA . PRO A 1 95 ? 12.028 -27.551 10.611 1.00 55.69 95 PRO A CA 1
ATOM 706 C C . PRO A 1 95 ? 11.078 -28.500 9.875 1.00 55.69 95 PRO A C 1
ATOM 708 O O . PRO A 1 95 ? 11.507 -29.456 9.234 1.00 55.69 95 PRO A O 1
ATOM 711 N N . GLN A 1 96 ? 9.775 -28.231 9.942 1.00 57.03 96 GLN A N 1
ATOM 712 C CA . GLN A 1 96 ? 8.823 -28.901 9.063 1.00 57.03 96 GLN A CA 1
ATOM 713 C C . GLN A 1 96 ? 9.049 -28.404 7.633 1.00 57.03 96 GLN A C 1
ATOM 715 O O . GLN A 1 96 ? 8.851 -27.227 7.328 1.00 57.03 96 GLN A O 1
ATOM 720 N N . ALA A 1 97 ? 9.499 -29.308 6.763 1.00 54.97 97 ALA A N 1
ATOM 721 C CA . ALA A 1 97 ? 9.606 -29.064 5.337 1.00 54.97 97 ALA A CA 1
ATOM 722 C C . ALA A 1 97 ? 8.208 -28.792 4.764 1.00 54.97 97 ALA A C 1
ATOM 724 O O . ALA A 1 97 ? 7.328 -29.652 4.780 1.00 54.97 97 ALA A O 1
ATOM 725 N N . ILE A 1 98 ? 8.009 -27.577 4.257 1.00 60.56 98 ILE A N 1
ATOM 726 C CA . ILE A 1 98 ? 6.824 -27.205 3.488 1.00 60.56 98 ILE A CA 1
ATOM 727 C C . ILE A 1 98 ? 6.925 -27.933 2.146 1.00 60.56 98 ILE A C 1
ATOM 729 O O . ILE A 1 98 ? 7.731 -27.572 1.290 1.00 60.56 98 ILE A O 1
ATOM 733 N N . THR A 1 99 ? 6.126 -28.980 1.965 1.00 54.53 99 THR A N 1
ATOM 734 C CA . THR A 1 99 ? 5.922 -29.608 0.659 1.00 54.53 99 THR A CA 1
ATOM 735 C C . THR A 1 99 ? 4.990 -28.712 -0.150 1.00 54.53 99 THR A C 1
ATOM 737 O O . THR A 1 99 ? 3.801 -28.590 0.138 1.00 54.53 99 THR A O 1
ATOM 740 N N . LEU A 1 100 ? 5.551 -28.029 -1.147 1.00 59.19 100 LEU A N 1
ATOM 741 C CA . LEU A 1 100 ? 4.778 -27.319 -2.163 1.00 59.19 100 LEU A CA 1
ATOM 742 C C . LEU A 1 100 ? 4.014 -28.357 -3.005 1.00 59.19 100 LEU A C 1
ATOM 744 O O . LEU A 1 100 ? 4.637 -29.322 -3.457 1.00 59.19 100 LEU A O 1
ATOM 748 N N . PRO A 1 101 ? 2.702 -28.194 -3.257 1.00 59.03 101 PRO A N 1
ATOM 749 C CA . PRO A 1 101 ? 2.023 -29.010 -4.252 1.00 59.03 101 PRO A CA 1
ATOM 750 C C . PRO A 1 101 ? 2.637 -28.738 -5.630 1.00 59.03 101 PRO A C 1
ATOM 752 O O . PRO A 1 101 ? 2.867 -27.587 -6.007 1.00 59.03 101 PRO A O 1
ATOM 755 N N . ALA A 1 102 ? 2.925 -29.815 -6.362 1.00 55.34 102 ALA A N 1
ATOM 756 C CA . ALA A 1 102 ? 3.444 -29.752 -7.718 1.00 55.34 102 ALA A CA 1
ATOM 757 C C . ALA A 1 102 ? 2.517 -28.899 -8.596 1.00 55.34 102 ALA A C 1
ATOM 759 O O . ALA A 1 102 ? 1.306 -29.119 -8.648 1.00 55.34 102 ALA A O 1
ATOM 760 N N . SER A 1 103 ? 3.111 -27.917 -9.272 1.00 51.59 103 SER A N 1
ATOM 761 C CA . SER A 1 103 ? 2.441 -27.098 -10.276 1.00 51.59 103 SER A CA 1
ATOM 762 C C . SER A 1 103 ? 1.807 -28.014 -11.330 1.00 51.59 103 SER A C 1
ATOM 764 O O . SER A 1 103 ? 2.527 -28.846 -11.887 1.00 51.59 103 SER A O 1
ATOM 766 N N . PRO A 1 104 ? 0.506 -27.886 -11.651 1.00 52.75 104 PRO A N 1
ATOM 767 C CA . PRO A 1 104 ? -0.039 -28.582 -12.801 1.00 52.75 104 PRO A CA 1
ATOM 768 C C . PRO A 1 104 ? 0.682 -28.066 -14.047 1.00 52.75 104 PRO A C 1
ATOM 770 O O . PRO A 1 104 ? 0.765 -26.856 -14.280 1.00 52.75 104 PRO A O 1
ATOM 773 N N . ALA A 1 105 ? 1.256 -28.997 -14.806 1.00 55.38 105 ALA A N 1
ATOM 774 C CA . ALA A 1 105 ? 1.761 -28.740 -16.140 1.00 55.38 105 ALA A CA 1
ATOM 775 C C . ALA A 1 105 ? 0.618 -28.129 -16.956 1.00 55.38 105 ALA A C 1
ATOM 777 O O . ALA A 1 105 ? -0.421 -28.758 -17.158 1.00 55.38 105 ALA A O 1
ATOM 778 N N . GLY A 1 106 ? 0.790 -26.871 -17.358 1.00 43.91 106 GLY A N 1
ATOM 779 C CA . GLY A 1 106 ? -0.119 -26.242 -18.301 1.00 43.91 106 GLY A CA 1
ATOM 780 C C . GLY A 1 106 ? -0.116 -27.034 -19.613 1.00 43.91 106 GLY A C 1
ATOM 781 O O . GLY A 1 106 ? 0.941 -27.542 -20.002 1.00 43.91 106 GLY A O 1
ATOM 782 N N . PRO A 1 107 ? -1.271 -27.164 -20.285 1.00 52.53 107 PRO A N 1
ATOM 783 C CA . PRO A 1 107 ? -1.346 -27.802 -21.589 1.00 52.53 107 PRO A CA 1
ATOM 784 C C . PRO A 1 107 ? -0.401 -27.075 -22.547 1.00 52.53 107 PRO A C 1
ATOM 786 O O . PRO A 1 107 ? -0.449 -25.849 -22.679 1.00 52.53 107 PRO A O 1
ATOM 789 N N . GLY A 1 108 ? 0.511 -27.838 -23.152 1.00 44.31 108 GLY A N 1
ATOM 790 C CA . GLY A 1 108 ? 1.388 -27.331 -24.197 1.00 44.31 108 GLY A CA 1
ATOM 791 C C . GLY A 1 108 ? 0.546 -26.734 -25.327 1.00 44.31 108 GLY A C 1
ATOM 792 O O . GLY A 1 108 ? -0.536 -27.252 -25.601 1.00 44.31 108 GLY A O 1
ATOM 793 N N . PRO A 1 109 ? 0.995 -25.643 -25.968 1.00 55.25 109 PRO A N 1
ATOM 794 C CA . PRO A 1 109 ? 0.294 -25.121 -27.122 1.00 55.25 109 PRO A CA 1
ATOM 795 C C . PRO A 1 109 ? 0.281 -26.187 -28.212 1.00 55.25 109 PRO A C 1
ATOM 797 O O . PRO A 1 109 ? 1.324 -26.680 -28.652 1.00 55.25 109 PRO A O 1
ATOM 800 N N . ASP A 1 110 ? -0.942 -26.528 -28.596 1.00 45.62 110 ASP A N 1
ATOM 801 C CA . ASP A 1 110 ? -1.300 -27.374 -29.709 1.00 45.62 110 ASP A CA 1
ATOM 802 C C . ASP A 1 110 ? -0.413 -27.072 -30.914 1.00 45.62 110 ASP A C 1
ATOM 804 O O . ASP A 1 110 ? -0.334 -25.949 -31.421 1.00 45.62 110 ASP A O 1
ATOM 808 N N . THR A 1 111 ? 0.272 -28.114 -31.373 1.00 47.56 111 THR A N 1
ATOM 809 C CA . THR A 1 111 ? 0.900 -28.119 -32.686 1.00 47.56 111 THR A CA 1
ATOM 810 C C . THR A 1 111 ? -0.237 -28.075 -33.696 1.00 47.56 111 THR A C 1
ATOM 812 O O . THR A 1 111 ? -0.812 -29.103 -34.046 1.00 47.56 111 THR A O 1
ATOM 815 N N . VAL A 1 112 ? -0.618 -26.869 -34.115 1.00 48.28 112 VAL A N 1
ATOM 816 C CA . VAL A 1 112 ? -1.561 -26.673 -35.213 1.00 48.28 112 VAL A CA 1
ATOM 817 C C . VAL A 1 112 ? -0.891 -27.216 -36.469 1.00 48.28 112 VAL A C 1
ATOM 819 O O . VAL A 1 112 ? -0.021 -26.583 -37.066 1.00 48.28 112 VAL A O 1
ATOM 822 N N . ALA A 1 113 ? -1.277 -28.437 -36.828 1.00 49.66 113 ALA A N 1
ATOM 823 C CA . ALA A 1 113 ? -0.994 -29.031 -38.116 1.00 49.66 113 ALA A CA 1
ATOM 824 C C . ALA A 1 113 ? -1.560 -28.114 -39.209 1.00 49.66 113 ALA A C 1
ATOM 826 O O . ALA A 1 113 ? -2.763 -27.850 -39.260 1.00 49.66 113 ALA A O 1
ATOM 827 N N . ALA A 1 114 ? -0.679 -27.603 -40.065 1.00 51.69 114 ALA A N 1
ATOM 828 C CA . ALA A 1 114 ? -1.076 -26.897 -41.273 1.00 51.69 114 ALA A CA 1
ATOM 829 C C . ALA A 1 114 ? -1.835 -27.858 -42.215 1.00 51.69 114 ALA A C 1
ATOM 831 O O . ALA A 1 114 ? -1.472 -29.036 -42.301 1.00 51.69 114 ALA A O 1
ATOM 832 N N . PRO A 1 115 ? -2.876 -27.391 -42.927 1.00 59.78 115 PRO A N 1
ATOM 833 C CA . PRO A 1 115 ? -3.647 -28.237 -43.832 1.00 59.78 115 PRO A CA 1
ATOM 834 C C . PRO A 1 115 ? -2.806 -28.659 -45.052 1.00 59.78 115 PRO A C 1
ATOM 836 O O . PRO A 1 115 ? -1.976 -27.873 -45.520 1.00 59.78 115 PRO A O 1
ATOM 839 N N . PRO A 1 116 ? -3.014 -29.868 -45.611 1.00 53.47 116 PRO A N 1
ATOM 840 C CA . PRO A 1 116 ? -2.324 -30.286 -46.823 1.00 53.47 116 PRO A CA 1
ATOM 841 C C . PRO A 1 116 ? -2.823 -29.462 -48.014 1.00 53.47 116 PRO A C 1
ATOM 843 O O . PRO A 1 116 ? -4.012 -29.450 -48.337 1.00 53.47 116 PRO A O 1
ATOM 846 N N . VAL A 1 117 ? -1.902 -28.766 -48.679 1.00 55.16 117 VAL A N 1
ATOM 847 C CA . VAL A 1 117 ? -2.187 -28.071 -49.935 1.00 55.16 117 VAL A CA 1
ATOM 848 C C . VAL A 1 117 ? -2.305 -29.121 -51.037 1.00 55.16 117 VAL A C 1
ATOM 850 O O . VAL A 1 117 ? -1.382 -29.896 -51.279 1.00 55.16 117 VAL A O 1
ATOM 853 N N . SER A 1 118 ? -3.476 -29.158 -51.667 1.00 52.88 118 SER A N 1
ATOM 854 C CA . SER A 1 118 ? -3.823 -30.039 -52.779 1.00 52.88 118 SER A CA 1
ATOM 855 C C . SER A 1 118 ? -2.862 -29.844 -53.959 1.00 52.88 118 SER A C 1
ATOM 857 O O . SER A 1 118 ? -2.661 -28.720 -54.425 1.00 52.88 118 SER A O 1
ATOM 859 N N . ALA A 1 119 ? -2.259 -30.933 -54.435 1.00 50.44 119 ALA A N 1
ATOM 860 C CA . ALA A 1 119 ? -1.361 -30.935 -55.583 1.00 50.44 119 ALA A CA 1
ATOM 861 C C . ALA A 1 119 ? -2.156 -30.741 -56.885 1.00 50.44 119 ALA A C 1
ATOM 863 O O . ALA A 1 119 ? -2.901 -31.623 -57.310 1.00 50.44 119 ALA A O 1
ATOM 864 N N . ALA A 1 120 ? -1.980 -29.590 -57.533 1.00 56.41 120 ALA A N 1
ATOM 865 C CA . ALA A 1 120 ? -2.377 -29.399 -58.924 1.00 56.41 120 ALA A CA 1
ATOM 866 C C . ALA A 1 120 ? -1.332 -30.042 -59.865 1.00 56.41 120 ALA A C 1
ATOM 868 O O . ALA A 1 120 ? -0.141 -30.046 -59.538 1.00 56.41 120 ALA A O 1
ATOM 869 N N . PRO A 1 121 ? -1.741 -30.580 -61.030 1.00 53.69 121 PRO A N 1
ATOM 870 C CA . PRO A 1 121 ? -0.832 -31.231 -61.967 1.00 53.69 121 PRO A CA 1
ATOM 871 C C . PRO A 1 121 ? 0.107 -30.205 -62.612 1.00 53.69 121 PRO A C 1
ATOM 873 O O . PRO A 1 121 ? -0.325 -29.250 -63.255 1.00 53.69 121 PRO A O 1
ATOM 876 N N . VAL A 1 122 ? 1.409 -30.419 -62.438 1.00 56.00 122 VAL A N 1
ATOM 877 C CA . VAL A 1 122 ? 2.468 -29.624 -63.065 1.00 56.00 122 VAL A CA 1
ATOM 878 C C . VAL A 1 122 ? 2.567 -30.033 -64.536 1.00 56.00 122 VAL A C 1
ATOM 880 O O . VAL A 1 122 ? 2.942 -31.162 -64.848 1.00 56.00 122 VAL A O 1
ATOM 883 N N . MET A 1 123 ? 2.225 -29.122 -65.449 1.00 62.16 123 MET A N 1
ATOM 884 C CA . MET A 1 123 ? 2.588 -29.260 -66.862 1.00 62.16 123 MET A CA 1
ATOM 885 C C . MET A 1 123 ? 4.114 -29.132 -67.021 1.00 62.16 123 MET A C 1
ATOM 887 O O . MET A 1 123 ? 4.718 -28.313 -66.325 1.00 62.16 123 MET A O 1
ATOM 891 N N . PRO A 1 124 ? 4.755 -29.892 -67.928 1.00 56.88 124 PRO A N 1
ATOM 892 C CA . PRO A 1 124 ? 6.193 -29.798 -68.140 1.00 56.88 124 PRO A CA 1
ATOM 893 C C . PRO A 1 124 ? 6.552 -28.454 -68.783 1.00 56.88 124 PRO A C 1
ATOM 895 O O . PRO A 1 124 ? 6.218 -28.178 -69.934 1.00 56.88 124 PRO A O 1
ATOM 898 N N . THR A 1 125 ? 7.246 -27.611 -68.024 1.00 59.19 125 THR A N 1
ATOM 899 C CA . THR A 1 125 ? 7.871 -26.380 -68.511 1.00 59.19 125 THR A CA 1
ATOM 900 C C . THR A 1 125 ? 9.050 -26.740 -69.427 1.00 59.19 125 THR A C 1
ATOM 902 O O . THR A 1 125 ? 9.849 -27.605 -69.057 1.00 59.19 125 THR A O 1
ATOM 905 N N . PRO A 1 126 ? 9.208 -26.108 -70.605 1.00 61.31 126 PRO A N 1
ATOM 906 C CA . PRO A 1 126 ? 10.342 -26.376 -71.483 1.00 61.31 126 PRO A CA 1
ATOM 907 C C . PRO A 1 126 ? 11.666 -26.003 -70.806 1.00 61.31 126 PRO A C 1
ATOM 909 O O . PRO A 1 126 ? 11.804 -24.931 -70.215 1.00 61.31 126 PRO A O 1
ATOM 912 N N . THR A 1 127 ? 12.641 -26.906 -70.907 1.00 62.59 127 THR A N 1
ATOM 913 C CA . THR A 1 127 ? 14.012 -26.728 -70.423 1.00 62.59 127 THR A CA 1
ATOM 914 C C . THR A 1 127 ? 14.655 -25.527 -71.129 1.00 62.59 127 THR A C 1
ATOM 916 O O . THR A 1 127 ? 14.784 -25.561 -72.355 1.00 62.59 127 THR A O 1
ATOM 919 N N . PRO A 1 128 ? 15.059 -24.457 -70.417 1.00 66.75 128 PRO A N 1
ATOM 920 C CA . PRO A 1 128 ? 15.790 -23.371 -71.052 1.00 66.75 128 PRO A CA 1
ATOM 921 C C . PRO A 1 128 ? 17.188 -23.861 -71.473 1.00 66.75 128 PRO A C 1
ATOM 923 O O . PRO A 1 128 ? 17.791 -24.673 -70.763 1.00 66.75 128 PRO A O 1
ATOM 926 N N . PRO A 1 129 ? 17.719 -23.394 -72.619 1.00 63.44 129 PRO A N 1
ATOM 927 C CA . PRO A 1 129 ? 19.062 -23.747 -73.061 1.00 63.44 129 PRO A CA 1
ATOM 928 C C . PRO A 1 129 ? 20.094 -23.298 -72.024 1.00 63.44 129 PRO A C 1
ATOM 930 O O . PRO A 1 129 ? 19.914 -22.270 -71.371 1.00 63.44 129 PRO A O 1
ATOM 933 N N . ALA A 1 130 ? 21.161 -24.089 -71.880 1.00 61.19 130 ALA A N 1
ATOM 934 C CA . ALA A 1 130 ? 22.239 -23.870 -70.923 1.00 61.19 130 ALA A CA 1
ATOM 935 C C . ALA A 1 130 ? 22.773 -22.432 -71.015 1.00 61.19 130 ALA A C 1
ATOM 937 O O . ALA A 1 130 ? 23.532 -22.082 -71.920 1.00 61.19 130 ALA A O 1
ATOM 938 N N . ALA A 1 131 ? 22.339 -21.596 -70.073 1.00 63.75 131 ALA A N 1
ATOM 939 C CA . ALA A 1 131 ? 22.861 -20.258 -69.895 1.00 63.75 131 ALA A CA 1
ATOM 940 C C . ALA A 1 131 ? 24.320 -20.385 -69.446 1.00 63.75 131 ALA A C 1
ATOM 942 O O . ALA A 1 131 ? 24.626 -21.123 -68.506 1.00 63.75 131 ALA A O 1
ATOM 943 N N . GLY A 1 132 ? 25.217 -19.690 -70.148 1.00 69.50 132 GLY A N 1
ATOM 944 C CA . GLY A 1 132 ? 26.620 -19.577 -69.764 1.00 69.50 132 GLY A CA 1
ATOM 945 C C . GLY A 1 132 ? 26.785 -19.064 -68.327 1.00 69.50 132 GLY A C 1
ATOM 946 O O . GLY A 1 132 ? 25.815 -18.616 -67.710 1.00 69.50 132 GLY A O 1
ATOM 947 N N . PRO A 1 133 ? 28.006 -19.133 -67.772 1.00 71.88 133 PRO A N 1
ATOM 948 C CA . PRO A 1 133 ? 28.250 -18.818 -66.370 1.00 71.88 133 PRO A CA 1
ATOM 949 C C . PRO A 1 133 ? 27.697 -17.431 -66.026 1.00 71.88 133 PRO A C 1
ATOM 951 O O . PRO A 1 133 ? 28.097 -16.426 -66.616 1.00 71.88 133 PRO A O 1
ATOM 954 N N . ALA A 1 134 ? 26.744 -17.399 -65.091 1.00 74.38 134 ALA A N 1
ATOM 955 C CA . ALA A 1 134 ? 26.158 -16.159 -64.609 1.00 74.38 134 ALA A CA 1
ATOM 956 C C . ALA A 1 134 ? 27.271 -15.256 -64.047 1.00 74.38 134 ALA A C 1
ATOM 958 O O . ALA A 1 134 ? 28.173 -15.759 -63.366 1.00 74.38 134 ALA A O 1
ATOM 959 N N . PRO A 1 135 ? 27.237 -13.938 -64.315 1.00 79.62 135 PRO A N 1
ATOM 960 C CA . PRO A 1 135 ? 28.203 -13.021 -63.730 1.00 79.62 135 PRO A CA 1
ATOM 961 C C . PRO A 1 135 ? 28.148 -13.114 -62.196 1.00 79.62 135 PRO A C 1
ATOM 963 O O . PRO A 1 135 ? 27.073 -13.350 -61.632 1.00 79.62 135 PRO A O 1
ATOM 966 N N . PRO A 1 136 ? 29.287 -12.942 -61.502 1.00 81.06 136 PRO A N 1
ATOM 967 C CA . PRO A 1 136 ? 29.328 -13.053 -60.052 1.00 81.06 136 PRO A CA 1
ATOM 968 C C . PRO A 1 136 ? 28.378 -12.037 -59.414 1.00 81.06 136 PRO A C 1
ATOM 970 O O . PRO A 1 136 ? 28.317 -10.876 -59.824 1.00 81.06 136 PRO A O 1
ATOM 973 N N . LEU A 1 137 ? 27.639 -12.489 -58.397 1.00 81.88 137 LEU A N 1
ATOM 974 C CA . LEU A 1 137 ? 26.707 -11.666 -57.634 1.00 81.88 137 LEU A CA 1
ATOM 975 C C . LEU A 1 137 ? 27.438 -10.431 -57.085 1.00 81.88 137 LEU A C 1
ATOM 977 O O . LEU A 1 137 ? 28.325 -10.546 -56.238 1.00 81.88 137 LEU A O 1
ATOM 981 N N . ASN A 1 138 ? 27.076 -9.247 -57.577 1.00 80.19 138 ASN A N 1
ATOM 982 C CA . ASN A 1 138 ? 27.707 -8.004 -57.158 1.00 80.19 138 ASN A CA 1
ATOM 983 C C . ASN A 1 138 ? 27.189 -7.596 -55.769 1.00 80.19 138 ASN A C 1
ATOM 985 O O . ASN A 1 138 ? 26.097 -7.051 -55.633 1.00 80.19 138 ASN A O 1
ATOM 989 N N . LEU A 1 139 ? 27.991 -7.871 -54.738 1.00 81.44 139 LEU A N 1
ATOM 990 C CA . LEU A 1 139 ? 27.724 -7.510 -53.341 1.00 81.44 139 LEU A CA 1
ATOM 991 C C . LEU A 1 139 ? 28.186 -6.086 -52.990 1.00 81.44 139 LEU A C 1
ATOM 993 O O . LEU A 1 139 ? 28.294 -5.749 -51.811 1.00 81.44 139 LEU A O 1
ATOM 997 N N . ALA A 1 140 ? 28.495 -5.236 -53.974 1.00 80.38 140 ALA A N 1
ATOM 998 C CA . ALA A 1 140 ? 28.817 -3.844 -53.702 1.00 80.38 140 ALA A CA 1
ATOM 999 C C . ALA A 1 140 ? 27.557 -3.114 -53.214 1.00 80.38 140 ALA A C 1
ATOM 1001 O O . ALA A 1 140 ? 26.704 -2.711 -54.005 1.00 80.38 140 ALA A O 1
ATOM 1002 N N . LEU A 1 141 ? 27.441 -2.926 -51.896 1.00 72.19 141 LEU A N 1
ATOM 1003 C CA . LEU A 1 141 ? 26.426 -2.035 -51.349 1.00 72.19 141 LEU A CA 1
ATOM 1004 C C . LEU A 1 141 ? 26.713 -0.607 -51.849 1.00 72.19 141 LEU A C 1
ATOM 1006 O O . LEU A 1 141 ? 27.851 -0.134 -51.730 1.00 72.19 141 LEU A O 1
ATOM 1010 N N . PRO A 1 142 ? 25.713 0.110 -52.393 1.00 76.19 142 PRO A N 1
ATOM 1011 C CA . PRO A 1 142 ? 25.898 1.496 -52.793 1.00 76.19 142 PRO A CA 1
ATOM 1012 C C . PRO A 1 142 ? 26.305 2.321 -51.569 1.00 76.19 142 PRO A C 1
ATOM 1014 O O . PRO A 1 142 ? 25.646 2.278 -50.530 1.00 76.19 142 PRO A O 1
ATOM 1017 N N . ARG A 1 143 ? 27.381 3.109 -51.701 1.00 67.69 143 ARG A N 1
ATOM 1018 C CA . ARG A 1 143 ? 27.975 3.929 -50.621 1.00 67.69 143 ARG A CA 1
ATOM 1019 C C . ARG A 1 143 ? 27.038 5.010 -50.042 1.00 67.69 143 ARG A C 1
ATOM 1021 O O . ARG A 1 143 ? 27.448 5.741 -49.151 1.00 67.69 143 ARG A O 1
ATOM 1028 N N . GLY A 1 144 ? 25.796 5.097 -50.523 1.00 63.44 144 GLY A N 1
ATOM 1029 C CA . GLY A 1 144 ? 24.750 6.006 -50.048 1.00 63.44 144 GLY A CA 1
ATOM 1030 C C . GLY A 1 144 ? 23.460 5.325 -49.577 1.00 63.44 144 GLY A C 1
ATOM 1031 O O . GLY A 1 144 ? 22.520 6.027 -49.225 1.00 63.44 144 GLY A O 1
ATOM 1032 N N . ALA A 1 145 ? 23.377 3.987 -49.531 1.00 59.44 145 ALA A N 1
ATOM 1033 C CA . ALA A 1 145 ? 22.218 3.302 -48.945 1.00 59.44 145 ALA A CA 1
ATOM 1034 C C . ALA A 1 145 ? 22.304 3.282 -47.410 1.00 59.44 145 ALA A C 1
ATOM 1036 O O . ALA A 1 145 ? 22.320 2.233 -46.764 1.00 59.44 145 ALA A O 1
ATOM 1037 N N . SER A 1 146 ? 22.356 4.465 -46.800 1.00 64.94 146 SER A N 1
ATOM 1038 C CA . SER A 1 146 ? 21.954 4.619 -45.409 1.00 64.94 146 SER A CA 1
ATOM 1039 C C . SER A 1 146 ? 20.444 4.446 -45.377 1.00 64.94 146 SER A C 1
ATOM 1041 O O . SER A 1 146 ? 19.688 5.359 -45.702 1.00 64.94 146 SER A O 1
ATOM 1043 N N . ALA A 1 147 ? 19.998 3.237 -45.065 1.00 67.12 147 ALA A N 1
ATOM 1044 C CA . ALA A 1 147 ? 18.580 2.989 -44.971 1.00 67.12 147 ALA A CA 1
ATOM 1045 C C . ALA A 1 147 ? 17.953 3.899 -43.891 1.00 67.12 147 ALA A C 1
ATOM 1047 O O . ALA A 1 147 ? 18.539 4.039 -42.810 1.00 67.12 147 ALA A O 1
ATOM 1048 N N . PRO A 1 148 ? 16.787 4.516 -44.155 1.00 66.06 148 PRO A N 1
ATOM 1049 C CA . PRO A 1 148 ? 16.205 5.560 -43.303 1.00 66.06 148 PRO A CA 1
ATOM 1050 C C . PRO A 1 148 ? 15.926 5.093 -41.863 1.00 66.06 148 PRO A C 1
ATOM 1052 O O . PRO A 1 148 ? 15.907 5.899 -40.937 1.00 66.06 148 PRO A O 1
ATOM 1055 N N . TRP A 1 149 ? 15.809 3.782 -41.637 1.00 63.38 149 TRP A N 1
ATOM 1056 C CA . TRP A 1 149 ? 15.641 3.173 -40.314 1.00 63.38 149 TRP A CA 1
ATOM 1057 C C . TRP A 1 149 ? 16.910 3.143 -39.447 1.00 63.38 149 TRP A C 1
ATOM 1059 O O . TRP A 1 149 ? 16.847 2.740 -38.290 1.00 63.38 149 TRP A O 1
ATOM 1069 N N . ARG A 1 150 ? 18.082 3.563 -39.947 1.00 64.50 150 ARG A N 1
ATOM 1070 C CA . ARG A 1 150 ? 19.280 3.702 -39.093 1.00 64.50 150 ARG A CA 1
ATOM 1071 C C . ARG A 1 150 ? 19.224 4.915 -38.160 1.00 64.50 150 ARG A C 1
ATOM 1073 O O . ARG A 1 150 ? 20.022 4.972 -37.231 1.00 64.50 150 ARG A O 1
ATOM 1080 N N . GLY A 1 151 ? 18.292 5.848 -38.375 1.00 73.88 151 GLY A N 1
ATOM 1081 C CA . GLY A 1 151 ? 18.102 7.004 -37.494 1.00 73.88 151 GLY A CA 1
ATOM 1082 C C . GLY A 1 151 ? 17.439 6.659 -36.156 1.00 73.88 151 GLY A C 1
ATOM 1083 O O . GLY A 1 151 ? 17.708 7.316 -35.154 1.00 73.88 151 GLY A O 1
ATOM 1084 N N . ARG A 1 152 ? 16.590 5.622 -36.114 1.00 73.50 152 ARG A N 1
ATOM 1085 C CA . ARG A 1 152 ? 15.890 5.194 -34.897 1.00 73.50 152 ARG A CA 1
ATOM 1086 C C . ARG A 1 152 ? 15.473 3.731 -35.009 1.00 73.50 152 ARG A C 1
ATOM 1088 O O . ARG A 1 152 ? 14.949 3.311 -36.035 1.00 73.50 152 ARG A O 1
ATOM 1095 N N . ASN A 1 153 ? 15.725 2.954 -33.958 1.00 79.25 153 ASN A N 1
ATOM 1096 C CA . ASN A 1 153 ? 15.369 1.539 -33.922 1.00 79.25 153 ASN A CA 1
ATOM 1097 C C . ASN A 1 153 ? 13.832 1.392 -33.874 1.00 79.25 153 ASN A C 1
ATOM 1099 O O . ASN A 1 153 ? 13.249 1.857 -32.895 1.00 79.25 153 ASN A O 1
ATOM 1103 N N . PRO A 1 154 ? 13.177 0.729 -34.848 1.00 77.38 154 PRO A N 1
ATOM 1104 C CA . PRO A 1 154 ? 11.722 0.538 -34.845 1.00 77.38 154 PRO A CA 1
ATOM 1105 C C . PRO A 1 154 ? 11.224 -0.262 -33.632 1.00 77.38 154 PRO A C 1
ATOM 1107 O O . PRO A 1 154 ? 10.067 -0.138 -33.247 1.00 77.38 154 PRO A O 1
ATOM 1110 N N . ALA A 1 155 ? 12.096 -1.029 -32.967 1.00 76.81 155 ALA A N 1
ATOM 1111 C CA . ALA A 1 155 ? 11.759 -1.692 -31.709 1.00 76.81 155 ALA A CA 1
ATOM 1112 C C . ALA A 1 155 ? 11.494 -0.704 -30.556 1.00 76.81 155 ALA A C 1
ATOM 1114 O O . ALA A 1 155 ? 10.871 -1.084 -29.572 1.00 76.81 155 ALA A O 1
ATOM 1115 N N . LEU A 1 156 ? 11.937 0.556 -30.672 1.00 77.62 156 LEU A N 1
ATOM 1116 C CA . LEU A 1 156 ? 11.622 1.630 -29.723 1.00 77.62 156 LEU A CA 1
ATOM 1117 C C . LEU A 1 156 ? 10.265 2.289 -29.995 1.00 77.62 156 LEU A C 1
ATOM 1119 O O . LEU A 1 156 ? 9.835 3.103 -29.185 1.00 77.62 156 LEU A O 1
ATOM 1123 N N . ASP A 1 157 ? 9.614 1.979 -31.114 1.00 81.31 157 ASP A N 1
ATOM 1124 C CA . ASP A 1 157 ? 8.264 2.454 -31.427 1.00 81.31 157 ASP A CA 1
ATOM 1125 C C . ASP A 1 157 ? 7.193 1.405 -31.106 1.00 81.31 157 ASP A C 1
ATOM 1127 O O . ASP A 1 157 ? 6.004 1.719 -31.100 1.00 81.31 157 ASP A O 1
ATOM 1131 N N . ASP A 1 158 ? 7.597 0.172 -30.777 1.00 82.56 158 ASP A N 1
ATOM 1132 C CA . ASP A 1 158 ? 6.670 -0.856 -30.318 1.00 82.56 158 ASP A CA 1
ATOM 1133 C C . ASP A 1 158 ? 6.228 -0.557 -28.870 1.00 82.56 158 ASP A C 1
ATOM 1135 O O . ASP A 1 158 ? 7.059 -0.586 -27.949 1.00 82.56 158 ASP A O 1
ATOM 1139 N N . PRO A 1 159 ? 4.927 -0.306 -28.620 1.00 76.38 159 PRO A N 1
ATOM 1140 C CA . PRO A 1 159 ? 4.417 -0.079 -27.271 1.00 76.38 159 PRO A CA 1
ATOM 1141 C C . PRO A 1 159 ? 4.664 -1.268 -26.332 1.00 76.38 159 PRO A C 1
ATOM 1143 O O . PRO A 1 159 ? 4.709 -1.071 -25.122 1.00 76.38 159 PRO A O 1
ATOM 1146 N N . ARG A 1 160 ? 4.859 -2.489 -26.851 1.00 76.19 160 ARG A N 1
ATOM 1147 C CA . ARG A 1 160 ? 5.168 -3.688 -26.053 1.00 76.19 160 ARG A CA 1
ATOM 1148 C C . ARG A 1 160 ? 6.622 -3.741 -25.589 1.00 76.19 160 ARG A C 1
ATOM 1150 O O . ARG A 1 160 ? 6.900 -4.319 -24.545 1.00 76.19 160 ARG A O 1
ATOM 1157 N N . SER A 1 161 ? 7.540 -3.137 -26.338 1.00 77.69 161 SER A N 1
ATOM 1158 C CA . SER A 1 161 ? 8.975 -3.151 -26.022 1.00 77.69 161 SER A CA 1
ATOM 1159 C C . SER A 1 161 ? 9.378 -2.061 -25.026 1.00 77.69 161 SER A C 1
ATOM 1161 O O . SER A 1 161 ? 10.426 -2.173 -24.396 1.00 77.69 161 SER A O 1
ATOM 1163 N N . ASN A 1 162 ? 8.545 -1.029 -24.846 1.00 72.38 162 ASN A N 1
ATOM 1164 C CA . ASN A 1 162 ? 8.777 0.063 -23.892 1.00 72.38 162 ASN A CA 1
ATOM 1165 C C . ASN A 1 162 ? 7.991 -0.067 -22.580 1.00 72.38 162 ASN A C 1
ATOM 1167 O O . ASN A 1 162 ? 8.021 0.854 -21.762 1.00 72.38 162 ASN A O 1
ATOM 1171 N N . THR A 1 163 ? 7.281 -1.173 -22.336 1.00 78.31 163 THR A N 1
ATOM 1172 C CA . THR A 1 163 ? 6.663 -1.378 -21.021 1.00 78.31 163 THR A CA 1
ATOM 1173 C C . THR A 1 163 ? 7.742 -1.691 -19.983 1.00 78.31 163 THR A C 1
ATOM 1175 O O . THR A 1 163 ? 8.475 -2.668 -20.165 1.00 78.31 163 THR A O 1
ATOM 1178 N N . PRO A 1 164 ? 7.838 -0.924 -18.881 1.00 80.00 164 PRO A N 1
ATOM 1179 C CA . PRO A 1 164 ? 8.747 -1.246 -17.793 1.00 80.00 164 PRO A CA 1
ATOM 1180 C C . PRO A 1 164 ? 8.455 -2.654 -17.252 1.00 80.00 164 PRO A C 1
ATOM 1182 O O . PRO A 1 164 ? 7.282 -3.025 -17.126 1.00 80.00 164 PRO A O 1
ATOM 1185 N N . PRO A 1 165 ? 9.483 -3.445 -16.905 1.00 81.00 165 PRO A N 1
ATOM 1186 C CA . PRO A 1 165 ? 9.267 -4.751 -16.303 1.00 81.00 165 PRO A CA 1
ATOM 1187 C C . PRO A 1 165 ? 8.525 -4.603 -14.971 1.00 81.00 165 PRO A C 1
ATOM 1189 O O . PRO A 1 165 ? 8.809 -3.702 -14.178 1.00 81.00 165 PRO A O 1
ATOM 1192 N N . LEU A 1 166 ? 7.581 -5.511 -14.711 1.00 83.94 166 LEU A N 1
ATOM 1193 C CA . LEU A 1 166 ? 6.837 -5.527 -13.453 1.00 83.94 166 LEU A CA 1
ATOM 1194 C C . LEU A 1 166 ? 7.809 -5.756 -12.286 1.00 83.94 166 LEU A C 1
ATOM 1196 O O . LEU A 1 166 ? 8.437 -6.814 -12.172 1.00 83.94 166 LEU A O 1
ATOM 1200 N N . THR A 1 167 ? 7.921 -4.765 -11.407 1.00 89.56 167 THR A N 1
ATOM 1201 C CA . THR A 1 167 ? 8.719 -4.864 -10.182 1.00 89.56 167 THR A CA 1
ATOM 1202 C C . THR A 1 167 ? 8.182 -5.967 -9.257 1.00 89.56 167 THR A C 1
ATOM 1204 O O . THR A 1 167 ? 7.052 -6.445 -9.391 1.00 89.56 167 THR A O 1
ATOM 1207 N N . LEU A 1 168 ? 8.996 -6.439 -8.313 1.00 86.06 168 LEU A N 1
ATOM 1208 C CA . LEU A 1 168 ? 8.555 -7.454 -7.350 1.00 86.06 168 LEU A CA 1
ATOM 1209 C C . LEU A 1 168 ? 7.423 -6.912 -6.463 1.00 86.06 168 LEU A C 1
ATOM 1211 O O . LEU A 1 168 ? 6.437 -7.601 -6.222 1.00 86.06 168 LEU A O 1
ATOM 1215 N N . GLU A 1 169 ? 7.515 -5.647 -6.078 1.00 77.81 169 GLU A N 1
ATOM 1216 C CA . GLU A 1 169 ? 6.540 -4.921 -5.272 1.00 77.81 169 GLU A CA 1
ATOM 1217 C C . GLU A 1 169 ? 5.209 -4.797 -6.009 1.00 77.81 169 GLU A C 1
ATOM 1219 O O . GLU A 1 169 ? 4.161 -5.044 -5.423 1.00 77.81 169 GLU A O 1
ATOM 1224 N N . SER A 1 170 ? 5.230 -4.494 -7.311 1.00 77.75 170 SER A N 1
ATOM 1225 C CA . SER A 1 170 ? 4.008 -4.429 -8.124 1.00 77.75 170 SER A CA 1
ATOM 1226 C C . SER A 1 170 ? 3.392 -5.810 -8.361 1.00 77.75 170 SER A C 1
ATOM 1228 O O . SER A 1 170 ? 2.167 -5.936 -8.374 1.00 77.75 170 SER A O 1
ATOM 1230 N N . ARG A 1 171 ? 4.204 -6.873 -8.461 1.00 80.62 171 ARG A N 1
ATOM 1231 C CA . ARG A 1 171 ? 3.712 -8.262 -8.487 1.00 80.62 171 ARG A CA 1
ATOM 1232 C C . ARG A 1 171 ? 3.055 -8.663 -7.171 1.00 80.62 171 ARG A C 1
ATOM 1234 O O . ARG A 1 171 ? 1.965 -9.229 -7.197 1.00 80.62 171 ARG A O 1
ATOM 1241 N N . ILE A 1 172 ? 3.682 -8.341 -6.041 1.00 75.31 172 ILE A N 1
ATOM 1242 C CA . ILE A 1 172 ? 3.133 -8.599 -4.706 1.00 75.31 172 ILE A CA 1
ATOM 1243 C C . ILE A 1 172 ? 1.861 -7.785 -4.496 1.00 75.31 172 ILE A C 1
ATOM 1245 O O . ILE A 1 172 ? 0.851 -8.352 -4.101 1.00 75.31 172 ILE A O 1
ATOM 1249 N N . ALA A 1 173 ? 1.865 -6.492 -4.822 1.00 72.06 173 ALA A N 1
ATOM 1250 C CA . ALA A 1 173 ? 0.687 -5.641 -4.728 1.00 72.06 173 ALA A CA 1
ATOM 1251 C C . ALA A 1 173 ? -0.458 -6.215 -5.564 1.00 72.06 173 ALA A C 1
ATOM 1253 O O . ALA A 1 173 ? -1.541 -6.425 -5.032 1.00 72.06 173 ALA A O 1
ATOM 1254 N N . LYS A 1 174 ? -0.213 -6.576 -6.829 1.00 75.25 174 LYS A N 1
ATOM 1255 C CA . LYS A 1 174 ? -1.210 -7.207 -7.705 1.00 75.25 174 LYS A CA 1
ATOM 1256 C C . LYS A 1 174 ? -1.736 -8.531 -7.139 1.00 75.25 174 LYS A C 1
ATOM 1258 O O . LYS A 1 174 ? -2.945 -8.744 -7.138 1.00 75.25 174 LYS A O 1
ATOM 1263 N N . ALA A 1 175 ? -0.863 -9.395 -6.619 1.00 70.06 175 ALA A N 1
ATOM 1264 C CA . ALA A 1 175 ? -1.255 -10.662 -5.994 1.00 70.06 175 ALA A CA 1
ATOM 1265 C C . ALA A 1 175 ? -2.067 -10.449 -4.703 1.00 70.06 175 ALA A C 1
ATOM 1267 O O . ALA A 1 175 ? -3.045 -11.149 -4.442 1.00 70.06 175 ALA A O 1
ATOM 1268 N N . LEU A 1 176 ? -1.714 -9.426 -3.926 1.00 69.50 176 LEU A N 1
ATOM 1269 C CA . LEU A 1 176 ? -2.439 -8.989 -2.739 1.00 69.50 176 LEU A CA 1
ATOM 1270 C C . LEU A 1 176 ? -3.696 -8.173 -3.068 1.00 69.50 176 LEU A C 1
ATOM 1272 O O . LEU A 1 176 ? -4.379 -7.763 -2.133 1.00 69.50 176 LEU A O 1
ATOM 1276 N N . GLY A 1 177 ? -4.067 -8.027 -4.347 1.00 64.81 177 GLY A N 1
ATOM 1277 C CA . GLY A 1 177 ? -5.320 -7.414 -4.812 1.00 64.81 177 GLY A CA 1
ATOM 1278 C C . GLY A 1 177 ? -5.229 -5.965 -5.275 1.00 64.81 177 GLY A C 1
ATOM 1279 O O . GLY A 1 177 ? -6.257 -5.397 -5.626 1.00 64.81 177 GLY A O 1
ATOM 1280 N N . GLY A 1 178 ? -4.028 -5.394 -5.292 1.00 64.06 178 GLY A N 1
ATOM 1281 C CA . GLY A 1 178 ? -3.755 -4.011 -5.665 1.00 64.06 178 GLY A CA 1
ATOM 1282 C C . GLY A 1 178 ? -4.421 -2.996 -4.736 1.00 64.06 178 GLY A C 1
ATOM 1283 O O . GLY A 1 178 ? -5.179 -3.344 -3.831 1.00 64.06 178 GLY A O 1
ATOM 1284 N N . VAL A 1 179 ? -4.142 -1.717 -4.985 1.00 59.28 179 VAL A N 1
ATOM 1285 C CA . VAL A 1 179 ? -4.882 -0.599 -4.373 1.00 59.28 179 VAL A CA 1
ATOM 1286 C C . VAL A 1 179 ? -6.299 -0.509 -4.972 1.00 59.28 179 VAL A C 1
ATOM 1288 O O . VAL A 1 179 ? -7.230 -0.067 -4.309 1.00 59.28 179 VAL A O 1
ATOM 1291 N N . ASP A 1 180 ? -6.487 -1.035 -6.186 1.00 63.62 180 ASP A N 1
ATOM 1292 C CA . ASP A 1 180 ? -7.688 -0.835 -7.009 1.00 63.62 180 ASP A CA 1
ATOM 1293 C C . ASP A 1 180 ? -8.807 -1.870 -6.774 1.00 63.62 180 ASP A C 1
ATOM 1295 O O . ASP A 1 180 ? -9.882 -1.785 -7.365 1.00 63.62 180 ASP A O 1
ATOM 1299 N N . GLY A 1 181 ? -8.574 -2.879 -5.926 1.00 68.88 181 GLY A N 1
ATOM 1300 C CA . GLY A 1 181 ? -9.530 -3.967 -5.688 1.00 68.88 181 GLY A CA 1
ATOM 1301 C C . GLY A 1 181 ? -10.508 -3.740 -4.534 1.00 68.88 181 GLY A C 1
ATOM 1302 O O . GLY A 1 181 ? -11.446 -4.526 -4.382 1.00 68.88 181 GLY A O 1
ATOM 1303 N N . ILE A 1 182 ? -10.283 -2.722 -3.699 1.00 79.00 182 ILE A N 1
ATOM 1304 C CA . ILE A 1 182 ? -11.102 -2.443 -2.514 1.00 79.00 182 ILE A CA 1
ATOM 1305 C C . ILE A 1 182 ? -12.031 -1.271 -2.829 1.00 79.00 182 ILE A C 1
ATOM 1307 O O . ILE A 1 182 ? -11.597 -0.130 -2.930 1.00 79.00 182 ILE A O 1
ATOM 1311 N N . GLN A 1 183 ? -13.322 -1.557 -2.964 1.00 84.06 183 GLN A N 1
ATOM 1312 C CA . GLN A 1 183 ? -14.358 -0.536 -3.082 1.00 84.06 183 GLN A CA 1
ATOM 1313 C C . GLN A 1 183 ? -14.807 -0.121 -1.679 1.00 84.06 183 GLN A C 1
ATOM 1315 O O . GLN A 1 183 ? -15.237 -0.967 -0.889 1.00 84.06 183 GLN A O 1
ATOM 1320 N N . GLU A 1 184 ? -14.693 1.171 -1.375 1.00 88.75 184 GLU A N 1
ATOM 1321 C CA . GLU A 1 184 ? -15.155 1.771 -0.123 1.00 88.75 184 GLU A CA 1
ATOM 1322 C C . GLU A 1 184 ? -16.559 2.357 -0.309 1.00 88.75 184 GLU A C 1
ATOM 1324 O O . GLU A 1 184 ? -16.776 3.219 -1.159 1.00 88.75 184 GLU A O 1
ATOM 1329 N N . PHE A 1 185 ? -17.511 1.916 0.510 1.00 88.50 185 PHE A N 1
ATOM 1330 C CA . PHE A 1 185 ? -18.857 2.477 0.576 1.00 88.50 185 PHE A CA 1
ATOM 1331 C C . PHE A 1 185 ? -19.097 3.023 1.980 1.00 88.50 185 PHE A C 1
ATOM 1333 O O . PHE A 1 185 ? -19.041 2.275 2.958 1.00 88.50 185 PHE A O 1
ATOM 1340 N N . ARG A 1 186 ? -19.379 4.321 2.093 1.00 90.44 186 ARG A N 1
ATOM 1341 C CA . ARG A 1 186 ? -19.797 4.930 3.361 1.00 90.44 186 ARG A CA 1
ATOM 1342 C C . ARG A 1 186 ? -21.296 4.734 3.536 1.00 90.44 186 ARG A C 1
ATOM 1344 O O . ARG A 1 186 ? -22.059 5.062 2.632 1.00 90.44 186 ARG A O 1
ATOM 1351 N N . LEU A 1 187 ? -21.695 4.172 4.670 1.00 89.81 187 LEU A N 1
ATOM 1352 C CA . LEU A 1 187 ? -23.097 3.985 5.031 1.00 89.81 187 LEU A CA 1
ATOM 1353 C C . LEU A 1 187 ? -23.589 5.175 5.869 1.00 89.81 187 LEU A C 1
ATOM 1355 O O . LEU A 1 187 ? -22.794 5.928 6.436 1.00 89.81 187 LEU A O 1
ATOM 1359 N N . GLU A 1 188 ? -24.911 5.339 5.953 1.00 85.94 188 GLU A N 1
ATOM 1360 C CA . GLU A 1 188 ? -25.549 6.436 6.699 1.00 85.94 188 GLU A CA 1
ATOM 1361 C C . GLU A 1 188 ? -25.292 6.374 8.213 1.00 85.94 188 GLU A C 1
ATOM 1363 O O . GLU A 1 188 ? -25.288 7.400 8.886 1.00 85.94 188 GLU A O 1
ATOM 1368 N N . ASP A 1 189 ? -25.007 5.186 8.749 1.00 82.94 189 ASP A N 1
ATOM 1369 C CA . ASP A 1 189 ? -24.665 4.959 10.157 1.00 82.94 189 ASP A CA 1
ATOM 1370 C C . ASP A 1 189 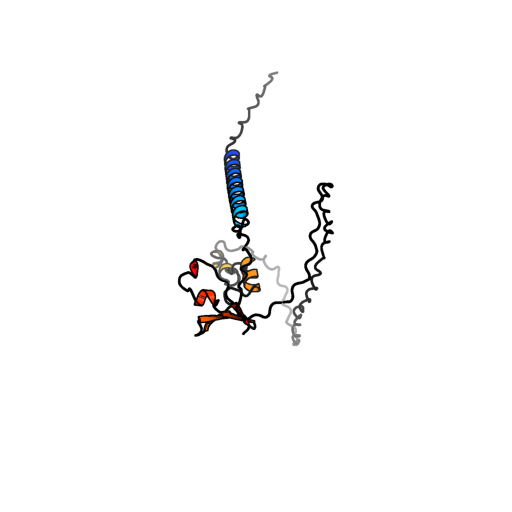? -23.218 5.364 10.511 1.00 82.94 189 ASP A C 1
ATOM 1372 O O . ASP A 1 189 ? -22.758 5.154 11.636 1.00 82.94 189 ASP A O 1
ATOM 1376 N N . GLY A 1 190 ? -22.474 5.925 9.551 1.00 83.31 190 GLY A N 1
ATOM 1377 C CA . GLY A 1 190 ? -21.066 6.288 9.705 1.00 83.31 190 GLY A CA 1
ATOM 1378 C C . GLY A 1 190 ? -20.112 5.090 9.659 1.00 83.31 190 GLY A C 1
ATOM 1379 O O . GLY A 1 190 ? -18.907 5.258 9.879 1.00 83.31 190 GLY A O 1
ATOM 1380 N N . SER A 1 191 ? -20.616 3.885 9.371 1.00 88.00 191 SER A N 1
ATOM 1381 C CA . SER A 1 191 ? -19.782 2.720 9.097 1.00 88.00 191 SER A CA 1
ATOM 1382 C C . SER A 1 191 ? -19.227 2.756 7.672 1.00 88.00 191 SER A C 1
ATOM 1384 O O . SER A 1 191 ? -19.740 3.430 6.773 1.00 88.00 191 SER A O 1
ATOM 1386 N N . VAL A 1 192 ? -18.122 2.041 7.469 1.00 90.94 192 VAL A N 1
ATOM 1387 C CA . VAL A 1 192 ? -17.455 1.956 6.170 1.00 90.94 192 VAL A CA 1
ATOM 1388 C C . VAL A 1 192 ? -17.431 0.508 5.719 1.00 90.94 192 VAL A C 1
ATOM 1390 O O . VAL A 1 192 ? -16.829 -0.344 6.370 1.00 90.94 192 VAL A O 1
ATOM 1393 N N . ARG A 1 193 ? -18.081 0.221 4.596 1.00 91.88 193 ARG A N 1
ATOM 1394 C CA . ARG A 1 193 ? -18.090 -1.096 3.969 1.00 91.88 193 ARG A CA 1
ATOM 1395 C C . ARG A 1 193 ? -16.963 -1.183 2.947 1.00 91.88 193 ARG A C 1
ATOM 1397 O O . ARG A 1 193 ? -16.951 -0.454 1.962 1.00 91.88 193 ARG A O 1
ATOM 1404 N N . PHE A 1 194 ? -16.062 -2.131 3.158 1.00 89.81 194 PHE A N 1
ATOM 1405 C CA . PHE A 1 194 ? -14.998 -2.491 2.232 1.00 89.81 194 PHE A CA 1
ATOM 1406 C C . PHE A 1 194 ? -15.402 -3.747 1.467 1.00 89.81 194 PHE A C 1
ATOM 1408 O O . PHE A 1 194 ? -15.606 -4.810 2.059 1.00 89.81 194 PHE A O 1
ATOM 1415 N N . LYS A 1 195 ? -15.521 -3.638 0.144 1.00 88.31 195 LYS A N 1
ATOM 1416 C CA . LYS A 1 195 ? -15.824 -4.766 -0.740 1.00 88.31 195 LYS A CA 1
ATOM 1417 C C . LYS A 1 195 ? -14.617 -5.071 -1.614 1.00 88.31 195 LYS A C 1
ATOM 1419 O O . LYS A 1 195 ? -14.129 -4.192 -2.315 1.00 88.31 195 LYS A O 1
ATOM 1424 N N . ARG A 1 196 ? -14.178 -6.328 -1.619 1.00 85.69 196 ARG A N 1
ATOM 1425 C CA . ARG A 1 196 ? -13.099 -6.813 -2.479 1.00 85.69 196 ARG A CA 1
ATOM 1426 C C . ARG A 1 196 ? -13.509 -8.117 -3.152 1.00 85.69 196 ARG A C 1
ATOM 1428 O O . ARG A 1 196 ? -13.460 -9.186 -2.553 1.00 85.69 196 ARG A O 1
ATOM 1435 N N . GLY A 1 197 ? -13.906 -8.037 -4.421 1.00 82.44 197 GLY A N 1
ATOM 1436 C CA . GLY A 1 197 ? -14.434 -9.194 -5.148 1.00 82.44 197 GLY A CA 1
ATOM 1437 C C . GLY A 1 197 ? -15.619 -9.818 -4.403 1.00 82.44 197 GLY A C 1
ATOM 1438 O O . GLY A 1 197 ? -16.664 -9.179 -4.272 1.00 82.44 197 GLY A O 1
ATOM 1439 N N . ASN A 1 198 ? -15.429 -11.040 -3.893 1.00 80.88 198 ASN A N 1
ATOM 1440 C CA . ASN A 1 198 ? -16.435 -11.787 -3.129 1.00 80.88 198 ASN A CA 1
ATOM 1441 C C . ASN A 1 198 ? -16.301 -11.653 -1.599 1.00 80.88 198 ASN A C 1
ATOM 1443 O O . ASN A 1 198 ? -17.107 -12.224 -0.871 1.00 80.88 198 ASN A O 1
ATOM 1447 N N . SER A 1 199 ? -15.287 -10.943 -1.091 1.00 81.94 199 SER A N 1
ATOM 1448 C CA . SER A 1 199 ? -15.158 -10.656 0.339 1.00 81.94 199 SER A CA 1
ATOM 1449 C C . SER A 1 199 ? -15.703 -9.270 0.664 1.00 81.94 199 SER A C 1
ATOM 1451 O O . SER A 1 199 ? -15.561 -8.312 -0.101 1.00 81.94 199 SER A O 1
ATOM 1453 N N . CYS A 1 200 ? -16.366 -9.172 1.810 1.00 88.75 200 CYS A N 1
ATOM 1454 C CA . CYS A 1 200 ? -16.973 -7.942 2.273 1.00 88.75 200 CYS A CA 1
ATOM 1455 C C . CYS A 1 200 ? -16.798 -7.804 3.782 1.00 88.75 200 CYS A C 1
ATOM 1457 O O . CYS A 1 200 ? -17.049 -8.752 4.528 1.00 88.75 200 CYS A O 1
ATOM 1459 N N . VAL A 1 201 ? -16.352 -6.629 4.223 1.00 91.44 201 VAL A N 1
ATOM 1460 C CA . VAL A 1 201 ? -16.170 -6.308 5.640 1.00 91.44 201 VAL A CA 1
ATOM 1461 C C . VAL A 1 201 ? -16.764 -4.933 5.928 1.00 91.44 2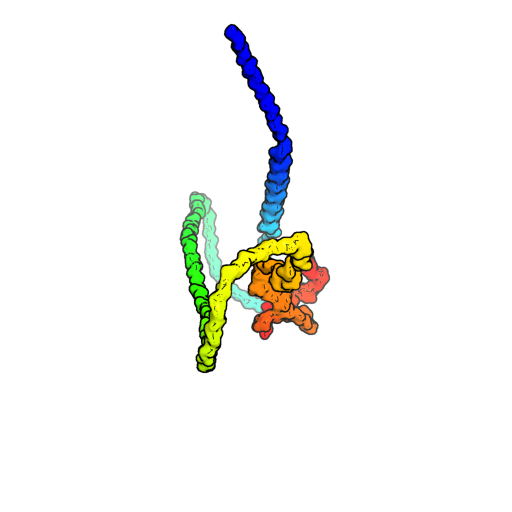01 VAL A C 1
ATOM 1463 O O . VAL A 1 201 ? -16.507 -3.981 5.194 1.00 91.44 201 VAL A O 1
ATOM 1466 N N . ILE A 1 202 ? -17.545 -4.815 6.995 1.00 91.81 202 ILE A N 1
ATOM 1467 C CA . ILE A 1 202 ? -18.088 -3.555 7.505 1.00 91.81 202 ILE A CA 1
ATOM 1468 C C . ILE A 1 202 ? -17.241 -3.132 8.701 1.00 91.81 202 ILE A C 1
ATOM 1470 O O . ILE A 1 202 ? -17.156 -3.849 9.693 1.00 91.81 202 ILE A O 1
ATOM 1474 N N . ALA A 1 203 ? -16.611 -1.967 8.612 1.00 92.06 203 ALA A N 1
ATOM 1475 C CA . ALA A 1 203 ? -15.895 -1.345 9.711 1.00 92.06 203 ALA A CA 1
ATOM 1476 C C . ALA A 1 203 ? -16.811 -0.351 10.430 1.00 92.06 203 ALA A C 1
ATOM 1478 O O . ALA A 1 203 ? -17.073 0.745 9.926 1.00 92.06 203 ALA A O 1
ATOM 1479 N N . ARG A 1 204 ? -17.273 -0.724 11.623 1.00 90.31 204 ARG A N 1
ATOM 1480 C CA . ARG A 1 204 ? -18.096 0.125 12.487 1.00 90.31 204 ARG A CA 1
ATOM 1481 C C . ARG A 1 204 ? -17.226 0.936 13.452 1.00 90.31 204 ARG A C 1
ATOM 1483 O O . ARG A 1 204 ? -16.230 0.413 13.974 1.00 90.31 204 ARG A O 1
ATOM 1490 N N . PRO A 1 205 ? -17.571 2.209 13.713 1.00 86.31 205 PRO A N 1
ATOM 1491 C CA . PRO A 1 205 ? -16.907 2.977 14.754 1.00 86.31 205 PRO A CA 1
ATOM 1492 C C . PRO A 1 205 ? -17.103 2.285 16.105 1.00 86.31 205 PRO A C 1
ATOM 1494 O O . PRO A 1 205 ? -18.162 1.740 16.411 1.00 86.31 205 PRO A O 1
ATOM 1497 N N . ASN A 1 206 ? -16.061 2.300 16.930 1.00 86.12 206 ASN A N 1
ATOM 1498 C CA . ASN A 1 206 ? -16.165 1.798 18.291 1.00 86.12 206 ASN A CA 1
ATOM 1499 C C . ASN A 1 206 ? -17.137 2.690 19.086 1.00 86.12 206 ASN A C 1
ATOM 1501 O O . ASN A 1 206 ? -17.153 3.912 18.917 1.00 86.12 206 ASN A O 1
ATOM 1505 N N . ARG A 1 207 ? -17.916 2.107 20.001 1.00 85.50 207 ARG A N 1
ATOM 1506 C CA . ARG A 1 207 ? -18.792 2.861 20.913 1.00 85.50 207 ARG A CA 1
ATOM 1507 C C . ARG A 1 207 ? -18.030 3.956 21.656 1.00 85.50 207 ARG A C 1
ATOM 1509 O O . ARG A 1 207 ? -18.535 5.057 21.829 1.00 85.50 207 ARG A O 1
ATOM 1516 N N . ALA A 1 208 ? -16.785 3.681 22.030 1.00 81.62 208 ALA A N 1
ATOM 1517 C CA . ALA A 1 208 ? -15.939 4.656 22.695 1.00 81.62 208 ALA A CA 1
ATOM 1518 C C . ALA A 1 208 ? -15.583 5.848 21.778 1.00 81.62 208 ALA A C 1
ATOM 1520 O O . ALA A 1 208 ? -15.487 6.969 22.261 1.00 81.62 208 ALA A O 1
ATOM 1521 N N . SER A 1 209 ? -15.402 5.637 20.467 1.00 80.94 209 SER A N 1
ATOM 1522 C CA . SER A 1 209 ? -15.207 6.734 19.497 1.00 80.94 209 SER A CA 1
ATOM 1523 C C . SER A 1 209 ? -16.496 7.491 19.167 1.00 80.94 209 SER A C 1
ATOM 1525 O O . SER A 1 209 ? -16.424 8.650 18.786 1.00 80.94 209 SER A O 1
ATOM 1527 N N . ALA A 1 210 ? -17.666 6.868 19.341 1.00 80.50 210 ALA A N 1
ATOM 1528 C CA . ALA A 1 210 ? -18.949 7.560 19.213 1.00 80.50 210 ALA A CA 1
ATOM 1529 C C . ALA A 1 210 ? -19.227 8.501 20.402 1.00 80.50 210 ALA A C 1
ATOM 1531 O O . ALA A 1 210 ? -19.893 9.515 20.234 1.00 80.50 210 ALA A O 1
ATOM 1532 N N . LEU A 1 211 ? -18.714 8.169 21.594 1.00 86.25 211 LEU A N 1
ATOM 1533 C CA . LEU A 1 211 ? -18.882 8.977 22.808 1.00 86.25 211 LEU A CA 1
ATOM 1534 C C . LEU A 1 211 ? -17.941 10.186 22.875 1.00 86.25 211 LEU A C 1
ATOM 1536 O O . LEU A 1 211 ? -18.304 11.199 23.461 1.00 86.25 211 LEU A O 1
ATOM 1540 N N . ASP A 1 212 ? -16.744 10.077 22.300 1.00 85.25 212 ASP A N 1
ATOM 1541 C CA . ASP A 1 212 ? -15.748 11.152 22.300 1.00 85.25 212 ASP A CA 1
ATOM 1542 C C . ASP A 1 212 ? -15.108 11.292 20.908 1.00 85.25 212 ASP A C 1
ATOM 1544 O O . ASP A 1 212 ? -14.041 10.722 20.647 1.00 85.25 212 ASP A O 1
ATOM 1548 N N . PRO A 1 213 ? -15.767 12.016 19.985 1.00 80.25 213 PRO A N 1
ATOM 1549 C CA . PRO A 1 213 ? -15.244 12.228 18.639 1.00 80.25 213 PRO A CA 1
ATOM 1550 C C . PRO A 1 213 ? -14.060 13.208 18.607 1.00 80.25 213 PRO A C 1
ATOM 1552 O O . PRO A 1 213 ? -13.269 13.170 17.665 1.00 80.25 213 PRO A O 1
ATOM 1555 N N . PHE A 1 214 ? -13.899 14.064 19.622 1.00 82.94 214 PHE A N 1
ATOM 1556 C CA . PHE A 1 214 ? -12.875 15.113 19.636 1.00 82.94 214 PHE A CA 1
ATOM 1557 C C . PHE A 1 214 ? -11.481 14.580 20.002 1.00 82.94 214 PHE A C 1
ATOM 1559 O O . PHE A 1 214 ? -10.486 15.125 19.532 1.00 82.94 214 PHE A O 1
ATOM 1566 N N . ASN A 1 215 ? -11.390 13.473 20.752 1.00 82.38 215 ASN A N 1
ATOM 1567 C CA . ASN A 1 215 ? -10.120 12.791 21.051 1.00 82.38 215 ASN A CA 1
ATOM 1568 C C . ASN A 1 215 ? -9.780 11.622 20.109 1.00 82.38 215 ASN A C 1
ATOM 1570 O O . ASN A 1 215 ? -8.861 10.845 20.391 1.00 82.38 215 ASN A O 1
ATOM 1574 N N . ALA A 1 216 ? -10.481 11.472 18.983 1.00 74.00 216 ALA A N 1
ATOM 1575 C CA . ALA A 1 216 ? -10.272 10.345 18.070 1.00 74.00 216 ALA A CA 1
ATOM 1576 C C . ALA A 1 216 ? -8.848 10.279 17.473 1.00 74.00 216 ALA A C 1
ATOM 1578 O O . ALA A 1 216 ? -8.386 9.197 17.118 1.00 74.00 216 ALA A O 1
ATOM 1579 N N . SER A 1 217 ? -8.139 11.411 17.381 1.00 77.12 217 SER A N 1
ATOM 1580 C CA . SER A 1 217 ? -6.752 11.479 16.893 1.00 77.12 217 SER A CA 1
ATOM 1581 C C . SER A 1 217 ? -5.706 11.167 17.969 1.00 77.12 217 SER A C 1
ATOM 1583 O O . SER A 1 217 ? -4.633 10.665 17.644 1.00 77.12 217 SER A O 1
ATOM 1585 N N . ALA A 1 218 ? -6.008 11.433 19.244 1.00 81.44 218 ALA A N 1
ATOM 1586 C CA . ALA A 1 218 ? -5.082 11.226 20.358 1.00 81.44 218 ALA A CA 1
ATOM 1587 C C . ALA A 1 218 ? -5.008 9.756 20.799 1.00 81.44 218 ALA A C 1
ATOM 1589 O O . ALA A 1 218 ? -3.993 9.310 21.332 1.00 81.44 218 ALA A O 1
ATOM 1590 N N . GLN A 1 219 ? -6.079 8.991 20.576 1.00 78.50 219 GLN A N 1
ATOM 1591 C CA . GLN A 1 219 ? -6.137 7.566 20.887 1.00 78.50 219 GLN A CA 1
ATOM 1592 C C . GLN A 1 219 ? -6.603 6.791 19.659 1.00 78.50 219 GLN A C 1
ATOM 1594 O O . GLN A 1 219 ? -7.784 6.812 19.315 1.00 78.50 219 GLN A O 1
ATOM 1599 N N . ILE A 1 220 ? -5.683 6.059 19.026 1.00 78.81 220 ILE A N 1
ATOM 1600 C CA . ILE A 1 220 ? -6.013 5.138 17.934 1.00 78.81 220 ILE A CA 1
ATOM 1601 C C . ILE A 1 220 ? -6.849 3.998 18.524 1.00 78.81 220 ILE A C 1
ATOM 1603 O O . ILE A 1 220 ? -6.324 3.043 19.095 1.00 78.81 220 ILE A O 1
ATOM 1607 N N . ARG A 1 221 ? -8.175 4.125 18.429 1.00 83.44 221 ARG A N 1
ATOM 1608 C CA . ARG A 1 221 ? -9.119 3.098 18.877 1.00 83.44 221 ARG A CA 1
ATOM 1609 C C . ARG A 1 221 ? -9.432 2.160 17.710 1.00 83.44 221 ARG A C 1
ATOM 1611 O O . ARG A 1 221 ? -9.783 2.639 16.630 1.00 83.44 221 ARG A O 1
ATOM 1618 N N . PRO A 1 222 ? -9.332 0.834 17.898 1.00 85.50 222 PRO A N 1
ATOM 1619 C CA . PRO A 1 222 ? -9.643 -0.114 16.837 1.00 85.50 222 PRO A CA 1
ATOM 1620 C C . PRO A 1 222 ? -11.129 -0.036 16.469 1.00 85.50 222 PRO A C 1
ATOM 1622 O O . PRO A 1 222 ? -11.993 0.088 17.345 1.00 85.50 222 PRO A O 1
ATOM 1625 N N . ARG A 1 223 ? -11.420 -0.114 15.166 1.00 86.88 223 ARG A N 1
ATOM 1626 C CA . ARG A 1 223 ? -12.784 -0.250 14.633 1.00 86.88 223 ARG A CA 1
ATOM 1627 C C . ARG A 1 223 ? -13.265 -1.692 14.792 1.00 86.88 223 ARG A C 1
ATOM 1629 O O . ARG A 1 223 ? -12.457 -2.616 14.720 1.00 86.88 223 ARG A O 1
ATOM 1636 N N . LEU A 1 224 ? -14.570 -1.881 14.987 1.00 88.88 224 LEU A N 1
ATOM 1637 C CA . LEU A 1 224 ? -15.162 -3.219 14.946 1.00 88.88 224 LEU A CA 1
ATOM 1638 C C . LEU A 1 224 ? -15.324 -3.647 13.489 1.00 88.88 224 LEU A C 1
ATOM 1640 O O . LEU A 1 224 ? -15.781 -2.856 12.668 1.00 88.88 224 LEU A O 1
ATOM 1644 N N . LEU A 1 225 ? -14.923 -4.877 13.179 1.00 92.00 225 LEU A N 1
ATOM 1645 C CA . LEU A 1 225 ? -15.024 -5.453 11.844 1.00 92.00 225 LEU A CA 1
ATOM 1646 C C . LEU A 1 225 ? -16.089 -6.542 11.853 1.00 92.00 225 LEU A C 1
ATOM 1648 O O . LEU A 1 225 ? -15.975 -7.512 12.599 1.00 92.00 225 LEU A O 1
ATOM 1652 N N . ASP A 1 226 ? -17.077 -6.402 10.984 1.00 89.00 226 ASP A N 1
ATOM 1653 C CA . ASP A 1 226 ? -18.124 -7.390 10.765 1.00 89.00 226 ASP A CA 1
ATOM 1654 C C . ASP A 1 226 ? -18.114 -7.861 9.321 1.00 89.00 226 ASP A C 1
ATOM 1656 O O . ASP A 1 226 ? -17.601 -7.184 8.431 1.00 89.00 226 ASP A O 1
ATOM 1660 N N . ARG A 1 227 ? -18.692 -9.031 9.070 1.00 89.06 227 ARG A N 1
ATOM 1661 C CA . ARG A 1 227 ? -18.925 -9.486 7.701 1.00 89.06 227 ARG A CA 1
ATOM 1662 C C . ARG A 1 227 ? -20.197 -8.839 7.165 1.00 89.06 227 ARG A C 1
ATOM 1664 O O . ARG A 1 227 ? -21.178 -8.706 7.893 1.00 89.06 227 ARG A O 1
ATOM 1671 N N . CYS A 1 228 ? -20.143 -8.458 5.897 1.00 82.75 228 CYS A N 1
ATOM 1672 C CA . CYS A 1 228 ? -21.329 -8.383 5.056 1.00 82.75 228 CYS A CA 1
ATOM 1673 C C . CYS A 1 228 ? -21.510 -9.745 4.357 1.00 82.75 228 CYS A C 1
ATOM 1675 O O . CYS A 1 228 ? -22.608 -9.942 3.815 1.00 82.75 228 CYS A O 1
#

pLDDT: mean 70.73, std 14.78, range [43.06, 98.06]

Organism: NCBI:txid1862385

Radius of gyration: 42.85 Å; chains: 1; bounding box: 114×46×135 Å

Sequence (228 aa):
MTTITLTRPALPKPPTRPASLALLVLALHALLLAGAWRLQAWQDRGPAVPAQAPLIVWLPGAPRPASPAAKPPEQPQAARAQRAPATLPRAPREPQAITLPASPAGPGPDTVAAPPVSAAPVMPTPTPPAAGPAPPLNLALPRGASAPWRGRNPALDDPRSNTPPLTLESRIAKALGGVDGIQEFRLEDGSVRFKRGNSCVIARPNRASALDPFNASAQIRPRLLDRC

Secondary structure (DSSP, 8-state):
------PPPPPPPPP--HHHHHHHHHHHHHHHHHHHHHHHHHHHS--------------TT---PPPPPPPP---------------------------PPPPP-PPPP---PPPPPP------PPPPP-PPPPPP------TT---GGGSS-GGGT-TTTSSPP--HHHHHHHHTTTTTT-EEEE-TTS-EEEEETTEEEEEEPPHHHHH-STTTTTS-PPPEEEE-